Protein AF-A0A7W3Z5H9-F1 (afdb_monomer_lite)

pLDDT: mean 76.16, std 11.38, range [36.38, 93.88]

Foldseek 3Di:
DWDDDAQKGWDAALQQRKIWIQGNVRDIDIDRAFWWDWAADPVQCKIWTQFSVRDIDIDRVLCVLQVQFFFWPWDADPVQRWIWTAGRVRDIDIDRDPPWDWDADPVQRKIWTADPVRDIDIDGWFPWFFDADQVQCKTWTQTRVRDIDIDRVVCVCVVRYDDWDWDADPVQLWIWTAGPVRDIDIDRGTAWHWDADPVQCKIWTAHNVRDIDIDRFADWDWDADPVQCKIWIQIRSRDIDIDNRVSSNVVSHDIHDWDADPVVRDIDD

Radius of gyration: 29.05 Å; chains: 1; bounding box: 69×28×82 Å

Sequence (269 aa):
HDLVLGTGAVSYDAATNTLTYVDATGTSKDFVFNETSLVYNDATNILTYTNSKGEEQTIDLGALVAANETLTVLTYDKATNTLTYADEDKITHDLVLGTGAVSYDAATNTLTYVDATGTSKDFVFNETSLVYNDTTNILTYTNSKGEEQTIDLGALVAANETLTVLTYDKATNTLTYADEDKITHDLVLGTGAVSYDAATNTLTYVDATGTSKDFVFNETSLVYNDTTNILTYTNSKGEEQTIDLGALVAANETLTVLTYDKATNTLTY

Structure (mmCIF, N/CA/C/O backbone):
data_AF-A0A7W3Z5H9-F1
#
_entry.id   AF-A0A7W3Z5H9-F1
#
loop_
_atom_site.group_PDB
_atom_site.id
_atom_site.type_symbol
_atom_site.label_atom_id
_atom_site.label_alt_id
_atom_site.label_comp_id
_atom_site.label_asym_id
_atom_site.label_entity_id
_atom_site.label_seq_id
_atom_site.pdbx_PDB_ins_code
_atom_site.Cartn_x
_atom_site.Cartn_y
_atom_site.Cartn_z
_atom_site.occupancy
_atom_site.B_iso_or_equiv
_atom_site.auth_seq_id
_atom_site.auth_comp_id
_atom_site.auth_asym_id
_atom_site.auth_atom_id
_atom_site.pdbx_PDB_model_num
ATOM 1 N N . HIS A 1 1 ? -10.405 -13.509 29.044 1.00 39.06 1 HIS A N 1
ATOM 2 C CA . HIS A 1 1 ? -9.705 -13.807 30.319 1.00 39.06 1 HIS A CA 1
ATOM 3 C C . HIS A 1 1 ? -10.430 -13.048 31.412 1.00 39.06 1 HIS A C 1
ATOM 5 O O . HIS A 1 1 ? -10.332 -11.820 31.501 1.00 39.06 1 HIS A O 1
ATOM 11 N N . ASP A 1 2 ? -11.242 -13.777 32.169 1.00 36.38 2 ASP A N 1
ATOM 12 C CA . ASP A 1 2 ? -12.478 -13.200 32.696 1.00 36.38 2 ASP A CA 1
ATOM 13 C C . ASP A 1 2 ? -12.338 -12.937 34.189 1.00 36.38 2 ASP A C 1
ATOM 15 O O . ASP A 1 2 ? -11.735 -13.729 34.917 1.00 36.38 2 ASP A O 1
ATOM 19 N N . LEU A 1 3 ? -12.870 -11.802 34.635 1.00 38.84 3 LEU A N 1
ATOM 20 C CA . LEU A 1 3 ? -12.800 -11.365 36.021 1.00 38.84 3 LEU A CA 1
ATOM 21 C C . LEU A 1 3 ? -14.228 -11.339 36.570 1.00 38.84 3 LEU A C 1
ATOM 23 O O . LEU A 1 3 ? -14.976 -10.393 36.342 1.00 38.84 3 LEU A O 1
ATOM 27 N N . VAL A 1 4 ? -14.625 -12.422 37.242 1.00 44.47 4 VAL A N 1
ATOM 28 C CA . VAL A 1 4 ? -15.957 -12.531 37.851 1.00 44.47 4 VAL A CA 1
ATOM 29 C C . VAL A 1 4 ? -15.948 -11.799 39.184 1.00 44.47 4 VAL A C 1
ATOM 31 O O . VAL A 1 4 ? -15.352 -12.267 40.154 1.00 44.47 4 VAL A O 1
ATOM 34 N N . LEU A 1 5 ? -16.640 -10.664 39.235 1.00 39.19 5 LEU A N 1
ATOM 35 C CA . LEU A 1 5 ? -16.798 -9.856 40.435 1.00 39.19 5 LEU A CA 1
ATOM 36 C C . LEU A 1 5 ? -18.276 -9.536 40.635 1.00 39.19 5 LEU A C 1
ATOM 38 O O . LEU A 1 5 ? -18.990 -9.146 39.712 1.00 39.19 5 LEU A O 1
ATOM 42 N N . GLY A 1 6 ? -18.758 -9.741 41.861 1.00 41.62 6 GLY A N 1
ATOM 43 C CA . GLY A 1 6 ? -20.131 -9.393 42.208 1.00 41.62 6 GLY A CA 1
ATOM 44 C C . GLY A 1 6 ? -20.361 -7.895 42.016 1.00 41.62 6 GLY A C 1
ATOM 45 O O . GLY A 1 6 ? -19.506 -7.102 42.397 1.00 41.62 6 GLY A O 1
ATOM 46 N N . THR A 1 7 ? -21.538 -7.538 41.490 1.00 56.50 7 THR A N 1
ATOM 47 C CA . THR A 1 7 ? -22.012 -6.193 41.076 1.00 56.50 7 THR A CA 1
ATOM 48 C C . THR A 1 7 ? -21.730 -5.746 39.638 1.00 56.50 7 THR A C 1
ATOM 50 O O . THR A 1 7 ? -22.338 -4.769 39.202 1.00 56.50 7 THR A O 1
ATOM 53 N N . GLY A 1 8 ? -20.941 -6.505 38.878 1.00 60.44 8 GLY A N 1
ATOM 54 C CA . GLY A 1 8 ? -20.844 -6.383 37.424 1.00 60.44 8 GLY A CA 1
ATOM 55 C C . GLY A 1 8 ? -19.445 -6.710 36.906 1.00 60.44 8 GLY A C 1
ATOM 56 O O . GLY A 1 8 ? -18.468 -6.604 37.644 1.00 60.44 8 GLY A O 1
ATOM 57 N N . ALA A 1 9 ? -19.345 -7.113 35.642 1.00 73.38 9 ALA A N 1
ATOM 58 C CA . ALA A 1 9 ? -18.085 -7.456 34.989 1.00 73.38 9 ALA A CA 1
ATOM 59 C C . ALA A 1 9 ? -17.970 -6.761 33.629 1.00 73.38 9 ALA A C 1
ATOM 61 O O . ALA A 1 9 ? -18.959 -6.630 32.914 1.00 73.38 9 ALA A O 1
ATOM 62 N N . VAL A 1 10 ? -16.753 -6.352 33.269 1.00 75.69 10 VAL A N 1
ATOM 63 C CA . VAL A 1 10 ? -16.413 -5.839 31.936 1.00 75.69 10 VAL A CA 1
ATOM 64 C C . VAL A 1 10 ? -15.429 -6.805 31.278 1.00 75.69 10 VAL A C 1
ATOM 66 O O . VAL A 1 10 ? -14.454 -7.243 31.900 1.00 75.69 10 VAL A O 1
ATOM 69 N N . SER A 1 11 ? -15.670 -7.136 30.015 1.00 82.25 11 SER A N 1
ATOM 70 C CA . SER A 1 11 ? -14.769 -7.923 29.171 1.00 82.25 11 SER A CA 1
ATOM 71 C C . SER A 1 11 ? -14.696 -7.327 27.774 1.00 82.25 11 SER A C 1
ATOM 73 O 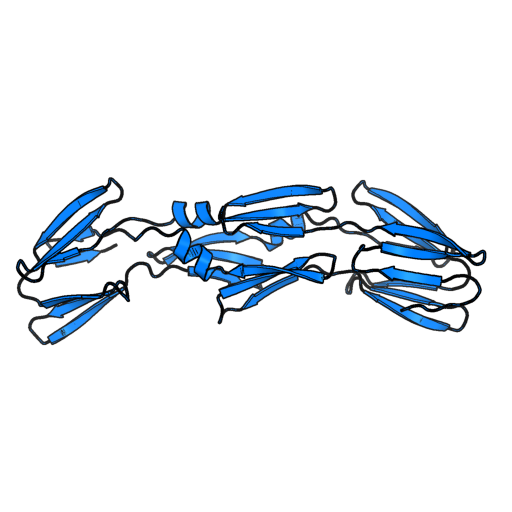O . SER A 1 11 ? -15.684 -6.801 27.281 1.00 82.25 11 SER A O 1
ATOM 75 N N . TYR A 1 12 ? -13.539 -7.450 27.132 1.00 80.94 12 TYR A N 1
ATOM 76 C CA . TYR A 1 12 ? -13.326 -7.070 25.741 1.00 80.94 12 TYR A CA 1
ATOM 77 C C . TYR A 1 12 ? -12.886 -8.307 24.958 1.00 80.94 12 TYR A C 1
ATOM 79 O O . TYR A 1 12 ? -12.014 -9.047 25.427 1.00 80.94 12 TYR A O 1
ATOM 87 N N . ASP A 1 13 ? -13.502 -8.524 23.801 1.00 83.69 13 ASP A N 1
ATOM 88 C CA . ASP A 1 13 ? -13.082 -9.493 22.796 1.00 83.69 13 ASP A CA 1
ATOM 89 C C . ASP A 1 13 ? -12.566 -8.740 21.565 1.00 83.69 13 ASP A C 1
ATOM 91 O O . ASP A 1 13 ? -13.333 -8.121 20.829 1.00 83.69 13 ASP A O 1
ATOM 95 N N . ALA A 1 14 ? -11.251 -8.800 21.349 1.00 73.88 14 ALA A N 1
ATOM 96 C CA . ALA A 1 14 ? -10.593 -8.135 20.231 1.00 73.88 14 ALA A CA 1
ATOM 97 C C . ALA A 1 14 ? -10.968 -8.746 18.868 1.00 73.88 14 ALA A C 1
ATOM 99 O O . ALA A 1 14 ? -10.976 -8.026 17.874 1.00 73.88 14 ALA A O 1
ATOM 100 N N . ALA A 1 15 ? -11.328 -10.036 18.810 1.00 76.31 15 ALA A N 1
ATOM 101 C CA . ALA A 1 15 ? -11.656 -10.713 17.551 1.00 76.31 15 ALA A CA 1
ATOM 102 C C . ALA A 1 15 ? -13.021 -10.282 16.985 1.00 76.31 15 ALA A C 1
ATOM 104 O O . ALA A 1 15 ? -13.230 -10.297 15.773 1.00 76.31 15 ALA A O 1
ATOM 105 N N . THR A 1 16 ? -13.944 -9.885 17.864 1.00 78.19 16 THR A N 1
ATOM 106 C CA . THR A 1 16 ? -15.269 -9.338 17.523 1.00 78.19 16 THR A CA 1
ATOM 107 C C . THR A 1 16 ? -15.367 -7.832 17.784 1.00 78.19 16 THR A C 1
ATOM 109 O O . THR A 1 16 ? -16.466 -7.282 17.774 1.00 78.19 16 THR A O 1
ATOM 112 N N . ASN A 1 17 ? -14.237 -7.182 18.090 1.00 76.56 17 ASN A N 1
ATOM 113 C CA . ASN A 1 17 ? -14.120 -5.798 18.558 1.00 76.56 17 ASN A CA 1
ATOM 114 C C . ASN A 1 17 ? -15.235 -5.372 19.544 1.00 76.56 17 ASN A C 1
ATOM 116 O O . ASN A 1 17 ? -15.798 -4.284 19.443 1.00 76.56 17 ASN A O 1
ATOM 120 N N . THR A 1 18 ? -15.600 -6.253 20.481 1.00 81.50 18 THR A N 1
ATOM 121 C CA . THR A 1 18 ? -16.796 -6.096 21.323 1.00 81.50 18 THR A CA 1
ATOM 122 C C . THR A 1 18 ? -16.433 -5.938 22.794 1.00 81.50 18 THR A C 1
ATOM 124 O O . THR A 1 18 ? -15.766 -6.788 23.387 1.00 81.50 18 THR A O 1
ATOM 127 N N . LEU A 1 19 ? -16.919 -4.862 23.415 1.00 81.00 19 LEU A N 1
ATOM 128 C CA . LEU A 1 19 ? -16.910 -4.663 24.862 1.00 81.00 19 LEU A CA 1
ATOM 129 C C . LEU A 1 19 ? -18.247 -5.138 25.451 1.00 81.00 19 LEU A C 1
ATOM 131 O O . LEU A 1 19 ? -19.302 -4.580 25.172 1.00 81.00 19 LEU A O 1
ATOM 135 N N . THR A 1 20 ? -18.216 -6.148 26.311 1.00 84.94 20 THR A N 1
ATOM 136 C CA . THR A 1 20 ? -19.392 -6.647 27.034 1.00 84.94 20 THR A CA 1
ATOM 137 C C . THR A 1 20 ? -19.373 -6.139 28.468 1.00 84.94 20 THR A C 1
ATOM 139 O O . THR A 1 20 ? -18.396 -6.340 29.196 1.00 84.94 20 THR A O 1
ATOM 142 N N . TYR A 1 21 ? -20.485 -5.551 28.910 1.00 82.06 21 TYR A N 1
ATOM 143 C CA . TYR A 1 21 ? -20.784 -5.373 30.329 1.00 82.06 21 TYR A CA 1
ATOM 144 C C . TYR A 1 21 ? -21.831 -6.392 30.771 1.00 82.06 21 TYR A C 1
ATOM 146 O O . TYR A 1 21 ? -22.892 -6.501 30.163 1.00 82.06 21 TYR A O 1
ATOM 154 N N . VAL A 1 22 ? -21.554 -7.112 31.855 1.00 82.75 22 VAL A N 1
ATOM 155 C CA . VAL A 1 22 ? -22.516 -7.979 32.541 1.00 82.75 22 VAL A CA 1
ATOM 156 C C . VAL A 1 22 ? -22.902 -7.312 33.852 1.00 82.75 22 VAL A C 1
ATOM 158 O O . VAL A 1 22 ? -22.029 -6.982 34.652 1.00 82.75 22 VAL A O 1
ATOM 161 N N . ASP A 1 23 ? -24.195 -7.112 34.090 1.00 75.56 23 ASP A N 1
ATOM 162 C CA . ASP A 1 23 ? -24.684 -6.463 35.305 1.00 75.56 23 ASP A CA 1
ATOM 163 C C . ASP A 1 23 ? -24.717 -7.398 36.533 1.00 75.56 23 ASP A C 1
ATOM 165 O O . ASP A 1 23 ? -24.432 -8.596 36.471 1.00 75.56 23 ASP A O 1
ATOM 169 N N . ALA A 1 24 ? -25.110 -6.849 37.686 1.00 74.31 24 ALA A N 1
ATOM 170 C CA . ALA A 1 24 ? -25.236 -7.593 38.940 1.00 74.31 24 ALA A CA 1
ATOM 171 C C . ALA A 1 24 ? -26.268 -8.746 38.908 1.00 74.31 24 ALA A C 1
ATOM 173 O O . ALA A 1 24 ? -26.268 -9.581 39.813 1.00 74.31 24 ALA A O 1
ATOM 174 N N . THR A 1 25 ? -27.158 -8.781 37.910 1.00 79.19 25 THR A N 1
ATOM 175 C CA . THR A 1 25 ? -28.172 -9.829 37.705 1.00 79.19 25 THR A CA 1
ATOM 176 C C . THR A 1 25 ? -27.716 -10.921 36.733 1.00 79.19 25 THR A C 1
ATOM 178 O O . THR A 1 25 ? -28.377 -11.955 36.635 1.00 79.19 25 THR A O 1
ATOM 181 N N . GLY A 1 26 ? -26.581 -10.723 36.053 1.00 78.62 26 GLY A N 1
ATOM 182 C CA . GLY A 1 26 ? -26.091 -11.594 34.985 1.00 78.62 26 GLY A CA 1
ATOM 183 C C . GLY A 1 26 ? -26.600 -11.215 33.591 1.00 78.62 26 GLY A C 1
ATOM 184 O O . GLY A 1 26 ? -26.413 -11.994 32.659 1.00 78.62 26 GLY A O 1
ATOM 185 N N . THR A 1 27 ? -27.239 -10.053 33.428 1.00 82.81 27 THR A N 1
ATOM 186 C CA . THR A 1 27 ? -27.696 -9.570 32.118 1.00 82.81 27 THR A CA 1
ATOM 187 C C . THR A 1 27 ? -26.525 -8.917 31.388 1.00 82.81 27 THR A C 1
ATOM 189 O O . THR A 1 27 ? -25.909 -7.996 31.925 1.00 82.81 27 THR A O 1
ATOM 192 N N . SER A 1 28 ? -26.211 -9.378 30.174 1.00 85.81 28 SER A N 1
ATOM 193 C CA . SER A 1 28 ? -25.185 -8.768 29.324 1.00 85.81 28 SER A CA 1
ATOM 194 C C . SER A 1 28 ? -25.745 -7.624 28.474 1.00 85.81 28 SER A C 1
ATOM 196 O O . SER A 1 28 ? -26.891 -7.658 28.021 1.00 85.81 28 SER A O 1
ATOM 198 N N . LYS A 1 29 ? -24.910 -6.612 28.235 1.00 82.00 29 LYS A N 1
ATOM 199 C CA . LYS A 1 29 ? -25.081 -5.591 27.204 1.00 82.00 29 LYS A CA 1
ATOM 200 C C . LYS A 1 29 ? -23.763 -5.476 26.442 1.00 82.00 29 LYS A C 1
ATOM 202 O O . LYS A 1 29 ? -22.735 -5.156 27.041 1.00 82.00 29 LYS A O 1
ATOM 207 N N . ASP A 1 30 ? -23.825 -5.742 25.145 1.00 84.25 30 ASP A N 1
ATOM 208 C CA . ASP A 1 30 ? -22.672 -5.720 24.250 1.00 84.25 30 ASP A CA 1
ATOM 209 C C . ASP A 1 30 ? -22.553 -4.371 23.537 1.00 84.25 30 ASP A C 1
ATOM 211 O O . ASP A 1 30 ? -23.552 -3.719 23.217 1.00 84.25 30 ASP A O 1
ATOM 215 N N . PHE A 1 31 ? -21.309 -3.967 23.312 1.00 76.06 31 PHE A N 1
ATOM 216 C CA . PHE A 1 31 ? -20.889 -2.741 22.654 1.00 76.06 31 PHE A CA 1
ATOM 217 C C . PHE A 1 31 ? -19.899 -3.145 21.570 1.00 76.06 31 PHE A C 1
ATOM 219 O O . PHE A 1 31 ? -18.708 -3.299 21.832 1.00 76.06 31 PHE A O 1
ATOM 226 N N . VAL A 1 32 ? -20.425 -3.405 20.376 1.00 76.75 32 VAL A N 1
ATOM 227 C CA . VAL A 1 32 ? -19.614 -3.709 19.196 1.00 76.75 32 VAL A CA 1
ATOM 228 C C . VAL A 1 32 ? -19.036 -2.390 18.700 1.00 76.75 32 VAL A C 1
ATOM 230 O O . VAL A 1 32 ? -19.796 -1.473 18.392 1.00 76.75 32 VAL A O 1
ATOM 233 N N . PHE A 1 33 ? -17.713 -2.274 18.667 1.00 73.19 33 PHE A N 1
ATOM 234 C CA . PHE A 1 33 ? -17.050 -1.135 18.049 1.00 73.19 33 PHE A CA 1
ATOM 235 C C . PHE A 1 33 ? -16.902 -1.353 16.543 1.00 73.19 33 PHE A C 1
ATOM 237 O O . PHE A 1 33 ? -16.938 -2.475 16.036 1.00 73.19 33 PHE A O 1
ATOM 244 N N . ASN A 1 34 ? -16.706 -0.249 15.837 1.00 69.25 34 ASN A N 1
ATOM 245 C CA . ASN A 1 34 ? -16.440 -0.206 14.412 1.00 69.25 34 ASN A CA 1
ATOM 246 C C . ASN A 1 34 ? -15.248 -1.077 13.985 1.00 69.25 34 ASN A C 1
ATOM 248 O O . ASN A 1 34 ? -14.247 -1.189 14.691 1.00 69.25 34 ASN A O 1
ATOM 252 N N . GLU A 1 35 ? -15.331 -1.635 12.780 1.00 75.12 35 GLU A N 1
ATOM 253 C CA . GLU A 1 35 ? -14.235 -2.367 12.147 1.00 75.12 35 GLU A CA 1
ATOM 254 C C . GLU A 1 35 ? -13.702 -1.566 10.956 1.00 75.12 35 GLU A C 1
ATOM 256 O O . GLU A 1 35 ? -14.481 -1.109 10.123 1.00 75.12 35 GLU A O 1
ATOM 261 N N . THR A 1 36 ? -12.384 -1.400 10.865 1.00 78.00 36 THR A N 1
ATOM 262 C CA . THR A 1 36 ? -11.711 -0.896 9.660 1.00 78.00 36 THR A CA 1
ATOM 263 C C . THR A 1 36 ? -10.840 -1.995 9.071 1.00 78.00 36 THR A C 1
ATOM 265 O O . THR A 1 36 ? -10.368 -2.884 9.786 1.00 78.00 36 THR A O 1
ATOM 268 N N . SER A 1 37 ? -10.625 -1.972 7.758 1.00 82.38 37 SER A N 1
ATOM 269 C CA . SER A 1 37 ? -9.719 -2.915 7.104 1.00 82.38 37 SER A CA 1
ATOM 270 C C . SER A 1 37 ? -8.994 -2.280 5.925 1.00 82.38 37 SER A C 1
ATOM 272 O O . SER A 1 37 ? -9.526 -1.420 5.229 1.00 82.38 37 SER A O 1
ATOM 274 N N . LEU A 1 38 ? -7.768 -2.738 5.692 1.00 84.88 38 LEU A N 1
ATOM 275 C CA . LEU A 1 38 ? -7.024 -2.502 4.466 1.00 84.88 38 LEU A CA 1
ATOM 276 C C . LEU A 1 38 ? -6.740 -3.877 3.867 1.00 84.88 38 LEU A C 1
ATOM 278 O O . LEU A 1 38 ? -6.104 -4.710 4.510 1.00 84.88 38 LEU A O 1
ATOM 282 N N . VAL A 1 39 ? -7.233 -4.124 2.659 1.00 88.56 39 VAL A N 1
ATOM 283 C CA . VAL A 1 39 ? -7.057 -5.387 1.937 1.00 88.56 39 VAL A CA 1
ATOM 284 C C . VAL A 1 39 ? -6.327 -5.096 0.638 1.00 88.56 39 VAL A C 1
ATOM 286 O O . VAL A 1 39 ? -6.718 -4.205 -0.113 1.00 88.56 39 VAL A O 1
ATOM 289 N N . TYR A 1 40 ? -5.276 -5.860 0.357 1.00 90.31 40 TYR A N 1
ATOM 290 C CA . TYR A 1 40 ? -4.555 -5.787 -0.908 1.00 90.31 40 TYR A CA 1
ATOM 291 C C . TYR A 1 40 ? -4.829 -7.039 -1.737 1.00 90.31 40 TYR A C 1
ATOM 293 O O . TYR A 1 40 ? -4.671 -8.160 -1.255 1.00 90.31 40 TYR A O 1
ATOM 301 N N . ASN A 1 41 ? -5.245 -6.843 -2.985 1.00 91.50 41 ASN A N 1
ATOM 302 C CA . ASN A 1 41 ? -5.443 -7.912 -3.954 1.00 91.50 41 ASN A CA 1
ATOM 303 C C . ASN A 1 41 ? -4.253 -7.936 -4.920 1.00 91.50 41 ASN A C 1
ATOM 305 O O . ASN A 1 41 ? -4.128 -7.055 -5.769 1.00 91.50 41 ASN A O 1
ATOM 309 N N . ASP A 1 42 ? -3.402 -8.951 -4.797 1.00 87.44 42 ASP A N 1
ATOM 310 C CA . ASP A 1 42 ? -2.202 -9.160 -5.615 1.00 87.44 42 ASP A CA 1
ATOM 311 C C . ASP A 1 42 ? -2.515 -9.470 -7.088 1.00 87.44 42 ASP A C 1
ATOM 313 O O . ASP A 1 42 ? -1.786 -9.051 -7.983 1.00 87.44 42 ASP A O 1
ATOM 317 N N . ALA A 1 43 ? -3.630 -10.146 -7.364 1.00 88.31 43 ALA A N 1
ATOM 318 C CA . ALA A 1 43 ? -4.064 -10.469 -8.720 1.00 88.31 43 ALA A CA 1
ATOM 319 C C . ALA A 1 43 ? -4.620 -9.260 -9.496 1.00 88.31 43 ALA A C 1
ATOM 321 O O . ALA A 1 43 ? -4.682 -9.309 -10.726 1.00 88.31 43 ALA A O 1
ATOM 322 N N . THR A 1 44 ? -5.046 -8.194 -8.806 1.00 92.12 44 THR A N 1
ATOM 323 C CA . THR A 1 44 ? -5.541 -6.954 -9.436 1.00 92.12 44 THR A CA 1
ATOM 324 C C . THR A 1 44 ? -4.710 -5.714 -9.112 1.00 92.12 44 THR A C 1
ATOM 326 O O . THR A 1 44 ? -4.997 -4.663 -9.668 1.00 92.12 44 THR A O 1
ATOM 329 N N . ASN A 1 45 ? -3.724 -5.811 -8.217 1.00 91.19 45 ASN A N 1
ATOM 330 C CA . ASN A 1 45 ? -2.917 -4.704 -7.685 1.00 91.19 45 ASN A CA 1
ATOM 331 C C . ASN A 1 45 ? -3.738 -3.560 -7.052 1.00 91.19 45 ASN A C 1
ATOM 333 O O . ASN A 1 45 ? -3.304 -2.405 -7.015 1.00 91.19 45 ASN A O 1
ATOM 337 N N . ILE A 1 46 ? -4.929 -3.884 -6.534 1.00 91.75 46 ILE A N 1
ATOM 338 C CA . ILE A 1 46 ? -5.839 -2.916 -5.907 1.00 91.75 46 ILE A CA 1
ATOM 339 C C . ILE A 1 46 ? -5.719 -3.016 -4.392 1.00 91.75 46 ILE A C 1
ATOM 341 O O . ILE A 1 46 ? -5.839 -4.094 -3.806 1.00 91.75 46 ILE A O 1
ATOM 345 N N . LEU A 1 47 ? -5.530 -1.856 -3.777 1.00 90.12 47 LEU A N 1
ATOM 346 C CA . LEU A 1 47 ? -5.637 -1.624 -2.352 1.00 90.12 47 LEU A CA 1
ATOM 347 C C . LEU A 1 47 ? -7.050 -1.116 -2.038 1.00 90.12 47 LEU A C 1
ATOM 349 O O . LEU A 1 47 ? -7.469 -0.092 -2.576 1.00 90.12 47 LEU A O 1
ATOM 353 N N . THR A 1 48 ? -7.777 -1.808 -1.169 1.00 90.25 48 THR A N 1
ATOM 354 C CA . THR A 1 48 ? -9.117 -1.419 -0.715 1.00 90.25 48 THR A CA 1
ATOM 355 C C . THR A 1 48 ? -9.059 -1.081 0.765 1.00 90.25 48 THR A C 1
ATOM 357 O O . THR A 1 48 ? -8.710 -1.938 1.573 1.00 90.25 48 THR A O 1
ATOM 360 N N . TYR A 1 49 ? -9.417 0.151 1.124 1.00 87.19 49 TYR A N 1
ATOM 361 C CA . TYR A 1 49 ? -9.694 0.528 2.506 1.00 87.19 49 TYR A CA 1
ATOM 362 C C . TYR A 1 49 ? -11.204 0.481 2.748 1.00 87.19 49 TYR A C 1
ATOM 364 O O . TYR A 1 49 ? -11.957 1.135 2.026 1.00 87.19 49 TYR A O 1
ATOM 372 N N . THR A 1 50 ? -11.644 -0.250 3.766 1.00 85.38 50 THR A N 1
ATOM 373 C CA . THR A 1 50 ? -13.035 -0.270 4.229 1.00 85.38 50 THR A CA 1
ATOM 374 C C . THR A 1 50 ? -13.134 0.503 5.538 1.00 85.38 50 THR A C 1
ATOM 376 O O . THR A 1 50 ? -12.432 0.198 6.506 1.00 85.38 50 THR A O 1
ATOM 379 N N . ASN A 1 51 ? -14.008 1.509 5.569 1.00 79.31 51 ASN A N 1
ATOM 380 C CA . ASN A 1 51 ? -14.250 2.312 6.759 1.00 79.31 51 ASN A CA 1
ATOM 381 C C . ASN A 1 51 ? -15.186 1.625 7.764 1.00 79.31 51 ASN A C 1
ATOM 383 O O . ASN A 1 51 ? -15.812 0.605 7.485 1.00 79.31 51 ASN A O 1
ATOM 387 N N . SER A 1 52 ? -15.332 2.262 8.922 1.00 73.94 52 SER A N 1
ATOM 388 C CA . SER A 1 52 ? -16.209 1.853 10.024 1.00 73.94 52 SER A CA 1
ATOM 389 C C . SER A 1 52 ? -17.683 1.645 9.672 1.00 73.94 52 SER A C 1
ATOM 391 O O . SER A 1 52 ? -18.381 0.941 10.396 1.00 73.94 52 SER A O 1
ATOM 393 N N . LYS A 1 53 ? -18.164 2.250 8.581 1.00 75.06 53 LYS A N 1
ATOM 394 C CA . LYS A 1 53 ? -19.533 2.108 8.062 1.00 75.06 53 LYS A CA 1
ATOM 395 C C . LYS A 1 53 ? -19.662 0.986 7.026 1.00 75.06 53 LYS A C 1
ATOM 397 O O . LYS A 1 53 ? -20.755 0.763 6.508 1.00 75.06 53 LYS A O 1
ATOM 402 N N . GLY A 1 54 ? -18.565 0.307 6.693 1.00 79.38 54 GLY A N 1
ATOM 403 C CA . GLY A 1 54 ? -18.495 -0.646 5.588 1.00 79.38 54 GLY A CA 1
ATOM 404 C C . GLY A 1 54 ? -18.416 0.009 4.202 1.00 79.38 54 GLY A C 1
ATOM 405 O O . GLY A 1 54 ? -18.652 -0.670 3.206 1.00 79.38 54 GLY A O 1
ATOM 406 N N . GLU A 1 55 ? -18.125 1.311 4.109 1.00 83.75 55 GLU A N 1
ATOM 407 C CA . GLU A 1 55 ? -17.906 1.992 2.827 1.00 83.75 55 GLU A CA 1
ATOM 408 C C . GLU A 1 55 ? -16.462 1.761 2.359 1.00 83.75 55 GLU A C 1
ATOM 410 O O . GLU A 1 55 ? -15.519 1.851 3.147 1.00 83.75 55 GLU A O 1
ATOM 415 N N . GLU A 1 56 ? -16.282 1.466 1.071 1.00 88.88 56 GLU A N 1
ATOM 416 C CA . GLU A 1 56 ? -14.982 1.121 0.488 1.00 88.88 56 GLU A CA 1
ATOM 417 C C . GLU A 1 56 ? -14.393 2.271 -0.339 1.00 88.88 56 GLU A C 1
ATOM 419 O O . GLU A 1 56 ? -15.073 2.877 -1.171 1.00 88.88 56 GLU A O 1
ATOM 424 N N . GLN A 1 57 ? -13.093 2.510 -0.170 1.00 87.19 57 GLN A N 1
ATOM 425 C CA . GLN A 1 57 ? -12.279 3.386 -1.005 1.00 87.19 57 GLN A CA 1
ATOM 426 C C . GLN A 1 57 ? -11.132 2.571 -1.610 1.00 87.19 57 GLN A C 1
ATOM 428 O O . GLN A 1 57 ? -10.312 2.000 -0.892 1.00 87.19 57 GLN A O 1
ATOM 433 N N . THR A 1 58 ? -11.059 2.525 -2.940 1.00 89.69 58 THR A N 1
ATOM 434 C CA . THR A 1 58 ? -10.026 1.778 -3.669 1.00 89.69 58 THR A CA 1
ATOM 435 C C . THR A 1 58 ? -8.924 2.687 -4.207 1.00 89.69 58 THR A C 1
ATOM 437 O O . THR A 1 58 ? -9.173 3.836 -4.586 1.00 89.69 58 THR A O 1
ATOM 440 N N . ILE A 1 59 ? -7.706 2.148 -4.260 1.00 86.62 59 ILE A N 1
ATOM 441 C CA . ILE A 1 59 ? -6.533 2.702 -4.936 1.00 86.62 59 ILE A CA 1
ATOM 442 C C . ILE A 1 59 ? -5.936 1.592 -5.803 1.00 86.62 59 ILE A C 1
ATOM 444 O O . ILE A 1 59 ? -5.593 0.524 -5.305 1.00 86.62 59 ILE A O 1
ATOM 448 N N . ASP A 1 60 ? -5.797 1.845 -7.100 1.00 90.25 60 ASP A N 1
ATOM 449 C CA . ASP A 1 60 ? -5.103 0.945 -8.021 1.00 90.25 60 ASP A CA 1
ATOM 450 C C . ASP A 1 60 ? -3.604 1.286 -8.020 1.00 90.25 60 ASP A C 1
ATOM 452 O O . ASP A 1 60 ? -3.172 2.281 -8.611 1.00 90.25 60 ASP A O 1
ATOM 456 N N . LEU A 1 61 ? -2.816 0.492 -7.290 1.00 86.50 61 LEU A N 1
ATOM 457 C CA . LEU A 1 61 ? -1.369 0.681 -7.191 1.00 86.50 61 LEU A CA 1
ATOM 458 C C . LEU A 1 61 ? -0.654 0.192 -8.458 1.00 86.50 61 LEU A C 1
ATOM 460 O O . LEU A 1 61 ? 0.384 0.741 -8.823 1.00 86.50 61 LEU A O 1
ATOM 464 N N . GLY A 1 62 ? -1.224 -0.793 -9.158 1.00 85.94 62 GLY A N 1
ATOM 465 C CA . GLY A 1 62 ? -0.705 -1.254 -10.444 1.00 85.94 62 GLY A CA 1
ATOM 466 C C . GLY A 1 62 ? -0.809 -0.171 -11.514 1.00 85.94 62 GLY A C 1
ATOM 467 O O . GLY A 1 62 ? 0.158 0.098 -12.223 1.00 85.94 62 GLY A O 1
ATOM 468 N N . ALA A 1 63 ? -1.943 0.532 -11.565 1.00 85.25 63 ALA A N 1
ATOM 469 C CA . ALA A 1 63 ? -2.131 1.686 -12.437 1.00 85.25 63 ALA A CA 1
ATOM 470 C C . ALA A 1 63 ? -1.212 2.866 -12.080 1.00 85.25 63 ALA A C 1
ATOM 472 O O . ALA A 1 63 ? -0.801 3.579 -12.992 1.00 85.25 63 ALA A O 1
ATOM 473 N N . LEU A 1 64 ? -0.850 3.072 -10.803 1.00 81.56 64 LEU A N 1
ATOM 474 C CA . LEU A 1 64 ? 0.159 4.075 -10.432 1.00 81.56 64 LEU A CA 1
ATOM 475 C C . LEU A 1 64 ? 1.516 3.748 -11.065 1.00 81.56 64 LEU A C 1
ATOM 477 O O . LEU A 1 64 ? 2.099 4.622 -11.704 1.00 81.56 64 LEU A O 1
ATOM 481 N N . VAL A 1 65 ? 2.002 2.513 -10.903 1.00 80.69 65 VAL A N 1
ATOM 482 C CA . VAL A 1 65 ? 3.282 2.075 -11.486 1.00 80.69 65 VAL A CA 1
ATOM 483 C C . VAL A 1 65 ? 3.211 2.183 -13.012 1.00 80.69 65 VAL A C 1
ATOM 485 O O . VAL A 1 65 ? 3.970 2.939 -13.613 1.00 80.69 65 VAL A O 1
ATOM 488 N N . ALA A 1 66 ? 2.223 1.538 -13.638 1.00 77.25 66 ALA A N 1
ATOM 489 C CA . ALA A 1 66 ? 2.090 1.478 -15.093 1.00 77.25 66 ALA A CA 1
ATOM 490 C C . ALA A 1 66 ? 1.871 2.847 -15.771 1.00 77.25 66 ALA A C 1
ATOM 492 O O . ALA A 1 66 ? 2.253 3.021 -16.926 1.00 77.25 66 ALA A O 1
ATOM 493 N N . ALA A 1 67 ? 1.265 3.829 -15.091 1.00 75.06 67 ALA A N 1
ATOM 494 C CA . ALA A 1 67 ? 1.073 5.176 -15.640 1.00 75.06 67 ALA A CA 1
ATOM 495 C C . ALA A 1 67 ? 2.334 6.059 -15.587 1.00 75.06 67 ALA A C 1
ATOM 497 O O . ALA A 1 67 ? 2.361 7.098 -16.248 1.00 75.06 67 ALA A O 1
ATOM 498 N N . ASN A 1 68 ? 3.351 5.673 -14.809 1.00 70.12 68 ASN A N 1
ATOM 499 C CA . ASN A 1 68 ? 4.579 6.445 -14.590 1.00 70.12 68 ASN A CA 1
ATOM 500 C C . ASN A 1 68 ? 5.853 5.682 -15.025 1.00 70.12 68 ASN A C 1
ATOM 502 O O . ASN A 1 68 ? 6.969 6.066 -14.671 1.00 70.12 68 ASN A O 1
ATOM 506 N N . GLU A 1 69 ? 5.691 4.610 -15.802 1.00 65.38 69 GLU A N 1
ATOM 507 C CA . GLU A 1 69 ? 6.747 3.753 -16.362 1.00 65.38 69 GLU A CA 1
ATOM 508 C C . GLU A 1 69 ? 6.760 3.866 -17.918 1.00 65.38 69 GLU A C 1
ATOM 510 O O . GLU A 1 69 ? 5.844 4.456 -18.496 1.00 65.38 69 GLU A O 1
ATOM 515 N N . THR A 1 70 ? 7.823 3.436 -18.622 1.00 61.50 70 THR A N 1
ATOM 516 C CA . THR A 1 70 ? 8.072 3.733 -20.057 1.00 61.50 70 THR A CA 1
ATOM 517 C C . THR A 1 70 ? 8.667 2.519 -20.848 1.00 61.50 70 THR A C 1
ATOM 519 O O . THR A 1 70 ? 8.792 1.452 -20.267 1.00 61.50 70 THR A O 1
ATOM 522 N N . LEU A 1 71 ? 9.012 2.599 -22.161 1.00 55.78 71 LEU A N 1
ATOM 523 C CA . LEU A 1 71 ? 9.337 1.416 -23.022 1.00 55.78 71 LEU A CA 1
ATOM 524 C C . LEU A 1 71 ? 10.657 1.425 -23.882 1.00 55.78 71 LEU A C 1
ATOM 526 O O . LEU A 1 71 ? 10.806 2.278 -24.752 1.00 55.78 71 LEU A O 1
ATOM 530 N N . THR A 1 72 ? 11.529 0.402 -23.717 1.00 56.22 72 THR A N 1
ATOM 531 C CA . THR A 1 72 ? 12.580 -0.201 -24.580 1.00 56.22 72 THR A CA 1
ATOM 532 C C . THR A 1 72 ? 12.687 -1.723 -24.416 1.00 56.22 72 THR A C 1
ATOM 534 O O . THR A 1 72 ? 13.297 -2.261 -23.501 1.00 56.22 72 THR A O 1
ATOM 537 N N . VAL A 1 73 ? 12.244 -2.486 -25.409 1.00 55.75 73 VAL A N 1
ATOM 538 C CA . VAL A 1 73 ? 12.697 -3.883 -25.553 1.00 55.75 73 VAL A CA 1
ATOM 539 C C . VAL A 1 73 ? 14.120 -3.886 -26.124 1.00 55.75 73 VAL A C 1
ATOM 541 O O . VAL A 1 73 ? 14.273 -3.820 -27.341 1.00 55.75 73 VAL A O 1
ATOM 544 N N . LEU A 1 74 ? 15.163 -3.947 -25.287 1.00 66.44 74 LEU A N 1
ATOM 545 C CA . LEU A 1 74 ? 16.552 -4.027 -25.767 1.00 66.44 74 LEU A CA 1
ATOM 546 C C . LEU A 1 74 ? 16.909 -5.427 -26.285 1.00 66.44 74 LEU A C 1
ATOM 548 O O . LEU A 1 74 ? 16.759 -6.433 -25.590 1.00 66.44 74 LEU A O 1
ATOM 552 N N . THR A 1 75 ? 17.517 -5.485 -27.468 1.00 66.25 75 THR A N 1
ATOM 553 C CA . THR A 1 75 ? 18.306 -6.638 -27.920 1.00 66.25 75 THR A CA 1
ATOM 554 C C . THR A 1 75 ? 19.634 -6.167 -28.505 1.00 66.25 75 THR A C 1
ATOM 556 O O . THR A 1 75 ? 19.713 -5.105 -29.116 1.00 66.25 75 THR A O 1
ATOM 559 N N . TYR A 1 76 ? 20.699 -6.942 -28.303 1.00 68.44 76 TYR A N 1
ATOM 560 C CA . TYR A 1 76 ? 22.034 -6.616 -28.803 1.00 68.44 76 TYR A CA 1
ATOM 561 C C . TYR A 1 76 ? 22.564 -7.734 -29.702 1.00 68.44 76 TYR A C 1
ATOM 563 O O . TYR A 1 76 ? 22.784 -8.861 -29.251 1.00 68.44 76 TYR A O 1
ATOM 571 N N . ASP A 1 77 ? 22.809 -7.408 -30.971 1.00 72.56 77 ASP A N 1
ATOM 572 C CA . ASP A 1 77 ? 23.501 -8.288 -31.905 1.00 72.56 77 ASP A CA 1
ATOM 573 C C . ASP A 1 77 ? 25.004 -7.981 -31.925 1.00 72.56 77 ASP A C 1
ATOM 575 O O . ASP A 1 77 ? 25.487 -7.045 -32.568 1.00 72.56 77 ASP A O 1
ATOM 579 N N . LYS A 1 78 ? 25.764 -8.856 -31.266 1.00 69.12 78 LYS A N 1
ATOM 580 C CA . LYS A 1 78 ? 27.229 -8.822 -31.219 1.00 69.12 78 LYS A CA 1
ATOM 581 C C . LYS A 1 78 ? 27.904 -9.020 -32.586 1.00 69.12 78 LYS A C 1
ATOM 583 O O . LYS A 1 78 ? 29.065 -8.645 -32.735 1.00 69.12 78 LYS A O 1
ATOM 588 N N . ALA A 1 79 ? 27.238 -9.628 -33.570 1.00 74.81 79 ALA A N 1
ATOM 589 C CA . ALA A 1 79 ? 27.813 -9.845 -34.898 1.00 74.81 79 ALA A CA 1
ATOM 590 C C . ALA A 1 79 ? 27.793 -8.570 -35.756 1.00 74.81 79 ALA A C 1
ATOM 592 O O . ALA A 1 79 ? 28.725 -8.343 -36.529 1.00 74.81 79 ALA A O 1
ATOM 593 N N . THR A 1 80 ? 26.762 -7.735 -35.604 1.00 77.19 80 THR A N 1
ATOM 594 C CA . THR A 1 80 ? 26.635 -6.439 -36.295 1.00 77.19 80 THR A CA 1
ATOM 595 C C . THR A 1 80 ? 27.015 -5.234 -35.427 1.00 77.19 80 THR A C 1
ATOM 597 O O . THR A 1 80 ? 27.118 -4.128 -35.952 1.00 77.19 80 THR A O 1
ATOM 600 N N . ASN A 1 81 ? 27.266 -5.447 -34.129 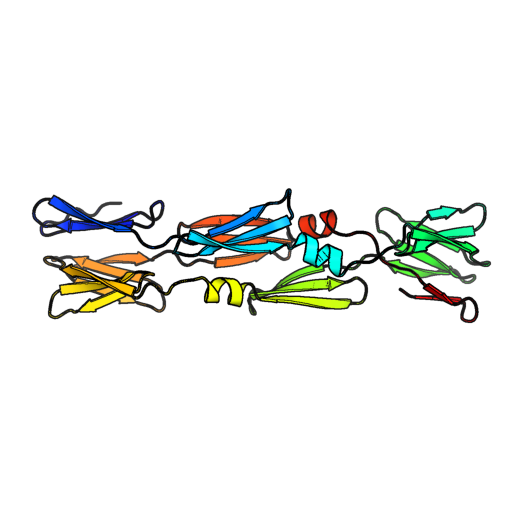1.00 74.06 81 ASN A N 1
ATOM 601 C CA . ASN A 1 81 ? 27.410 -4.411 -33.099 1.00 74.06 81 ASN A CA 1
ATOM 602 C C . ASN A 1 81 ? 26.192 -3.468 -33.054 1.00 74.06 81 ASN A C 1
ATOM 604 O O . ASN A 1 81 ? 26.336 -2.254 -32.922 1.00 74.06 81 ASN A O 1
ATOM 608 N N . THR A 1 82 ? 24.989 -4.023 -33.209 1.00 76.56 82 THR A N 1
ATOM 609 C CA . THR A 1 82 ? 23.737 -3.252 -33.253 1.00 76.56 82 THR A CA 1
ATOM 610 C C . THR A 1 82 ? 22.959 -3.448 -31.962 1.00 76.56 82 THR A C 1
ATOM 612 O O . THR A 1 82 ? 22.747 -4.580 -31.528 1.00 76.56 82 THR A O 1
ATOM 615 N N . LEU A 1 83 ? 22.528 -2.343 -31.359 1.00 76.06 83 LEU A N 1
ATOM 616 C CA . LEU A 1 83 ? 21.527 -2.321 -30.302 1.00 76.06 83 LEU A CA 1
ATOM 617 C C . LEU A 1 83 ? 20.175 -1.998 -30.938 1.00 76.06 83 LEU A C 1
ATOM 619 O O . LEU A 1 83 ? 20.007 -0.925 -31.512 1.00 76.06 83 LEU A O 1
ATOM 623 N N . THR A 1 84 ? 19.223 -2.911 -30.838 1.00 76.19 84 THR A N 1
ATOM 624 C CA . THR A 1 84 ? 17.854 -2.721 -31.316 1.00 76.19 84 THR A CA 1
ATOM 625 C C . THR A 1 84 ? 16.956 -2.464 -30.110 1.00 76.19 84 THR A C 1
ATOM 627 O O . THR A 1 84 ? 17.003 -3.232 -29.148 1.00 76.19 84 THR A O 1
ATOM 630 N N . TYR A 1 85 ? 16.147 -1.405 -30.151 1.00 71.62 85 TYR A N 1
ATOM 631 C CA . TYR A 1 85 ? 15.142 -1.099 -29.125 1.00 71.62 85 TYR A CA 1
ATOM 632 C C . TYR A 1 85 ? 13.770 -0.809 -29.745 1.00 71.62 85 TYR A C 1
ATOM 634 O O . TYR A 1 85 ? 13.674 -0.599 -30.952 1.00 71.62 85 TYR A O 1
ATOM 642 N N . ALA A 1 86 ? 12.707 -0.808 -28.940 1.00 72.12 86 ALA A N 1
ATOM 643 C CA . ALA A 1 86 ? 11.368 -0.380 -29.356 1.00 72.12 86 ALA A CA 1
ATOM 644 C C . ALA A 1 86 ? 10.883 0.779 -28.477 1.00 72.12 86 ALA A C 1
ATOM 646 O O . ALA A 1 86 ? 11.073 0.692 -27.274 1.00 72.12 86 ALA A O 1
ATOM 647 N N . ASP A 1 87 ? 10.288 1.826 -29.041 1.00 61.47 87 ASP A N 1
ATOM 648 C CA . ASP A 1 87 ? 9.735 2.960 -28.277 1.00 61.47 87 ASP A CA 1
ATOM 649 C C . ASP A 1 87 ? 8.315 2.690 -27.724 1.00 61.47 87 ASP A C 1
ATOM 651 O O . ASP A 1 87 ? 7.779 1.584 -27.850 1.00 61.47 87 ASP A O 1
ATOM 655 N N . GLU A 1 88 ? 7.706 3.694 -27.082 1.00 58.56 88 GLU A N 1
ATOM 656 C CA . GLU A 1 88 ? 6.351 3.636 -26.498 1.00 58.56 88 GLU A CA 1
ATOM 657 C C . GLU A 1 88 ? 5.253 3.349 -27.543 1.00 58.56 88 GLU A C 1
ATOM 659 O O . GLU A 1 88 ? 4.349 2.542 -27.294 1.00 58.56 88 GLU A O 1
ATOM 664 N N . ASP A 1 89 ? 5.386 3.927 -28.738 1.00 67.94 89 ASP A N 1
ATOM 665 C CA . ASP A 1 89 ? 4.586 3.660 -29.939 1.00 67.94 89 ASP A CA 1
ATOM 666 C C . ASP A 1 89 ? 4.836 2.255 -30.545 1.00 67.94 89 ASP A C 1
ATOM 668 O O . ASP A 1 89 ? 4.152 1.842 -31.491 1.00 67.94 89 ASP A O 1
ATOM 672 N N . LYS A 1 90 ? 5.754 1.468 -29.960 1.00 70.31 90 LYS A N 1
ATOM 673 C CA . LYS A 1 90 ? 6.148 0.097 -30.349 1.00 70.31 90 LYS A CA 1
ATOM 674 C C . LYS A 1 90 ? 6.861 0.034 -31.702 1.00 70.31 90 LYS A C 1
ATOM 676 O O . LYS A 1 90 ? 6.835 -0.998 -32.380 1.00 70.31 90 LYS A O 1
ATOM 681 N N . ILE A 1 91 ? 7.515 1.122 -32.095 1.00 73.19 91 ILE A N 1
ATOM 682 C CA . ILE A 1 91 ? 8.336 1.232 -33.298 1.00 73.19 91 ILE A CA 1
ATOM 683 C C . ILE A 1 91 ? 9.757 0.784 -32.961 1.00 73.19 91 ILE A C 1
ATOM 685 O O . ILE A 1 91 ? 10.366 1.230 -31.994 1.00 73.19 91 ILE A O 1
ATOM 689 N N . THR A 1 92 ? 10.297 -0.129 -33.768 1.00 79.69 92 THR A N 1
ATOM 690 C CA . THR A 1 92 ? 11.654 -0.657 -33.594 1.00 79.69 92 THR A CA 1
ATOM 691 C C . THR A 1 92 ? 12.703 0.248 -34.243 1.00 79.69 92 THR A C 1
ATOM 693 O O . THR A 1 92 ? 12.573 0.614 -35.413 1.00 79.69 92 THR A O 1
ATOM 696 N N . HIS A 1 93 ? 13.776 0.533 -33.507 1.00 70.62 93 HIS A N 1
ATOM 697 C CA . HIS A 1 93 ? 14.915 1.354 -33.913 1.00 70.62 93 HIS A CA 1
ATOM 698 C C . HIS A 1 93 ? 16.223 0.569 -33.801 1.00 70.62 93 HIS A C 1
ATOM 700 O O . HIS A 1 93 ? 16.500 -0.031 -32.763 1.00 70.62 93 HIS A O 1
ATOM 706 N N . ASP A 1 94 ? 17.060 0.644 -34.837 1.00 78.94 94 ASP A N 1
ATOM 707 C CA . ASP A 1 94 ? 18.399 0.048 -34.852 1.00 78.94 94 ASP A CA 1
ATOM 708 C C . ASP A 1 94 ? 19.486 1.110 -34.635 1.00 78.94 94 ASP A C 1
ATOM 710 O O . ASP A 1 94 ? 19.655 2.044 -35.428 1.00 78.94 94 ASP A O 1
ATOM 714 N N . LEU A 1 95 ? 20.286 0.927 -33.586 1.00 68.75 95 LEU A N 1
ATOM 715 C CA . LEU A 1 95 ? 21.466 1.720 -33.274 1.00 68.75 95 LEU A CA 1
ATOM 716 C C . LEU A 1 95 ? 22.736 0.909 -33.557 1.00 68.75 95 LEU A C 1
ATOM 718 O O . LEU A 1 95 ? 23.159 0.078 -32.758 1.00 68.75 95 LEU A O 1
ATOM 722 N N . VAL A 1 96 ? 23.383 1.189 -34.691 1.00 71.31 96 VAL A N 1
ATOM 723 C CA . VAL A 1 96 ? 24.705 0.627 -35.015 1.00 71.31 96 VAL A CA 1
ATOM 724 C C . VAL A 1 96 ? 25.769 1.324 -34.167 1.00 71.31 96 VAL A C 1
ATOM 726 O O . VAL A 1 96 ? 26.062 2.507 -34.365 1.00 71.31 96 VAL A O 1
ATOM 729 N N . LEU A 1 97 ? 26.352 0.582 -33.230 1.00 66.31 97 LEU A N 1
ATOM 730 C CA . LEU A 1 97 ? 27.369 1.057 -32.301 1.00 66.31 97 LEU A CA 1
ATOM 731 C C . LEU A 1 97 ? 28.751 1.022 -32.977 1.00 66.31 97 LEU A C 1
ATOM 733 O O . LEU A 1 97 ? 29.054 0.141 -33.783 1.00 66.31 97 LEU A O 1
ATOM 737 N N . GLY A 1 98 ? 29.584 2.024 -32.682 1.00 67.00 98 GLY A N 1
ATOM 738 C CA . GLY A 1 98 ? 30.860 2.264 -33.367 1.00 67.00 98 GLY A CA 1
ATOM 739 C C . GLY A 1 98 ? 31.980 1.268 -33.027 1.00 67.00 98 GLY A C 1
ATOM 740 O O . GLY A 1 98 ? 31.763 0.083 -32.822 1.00 67.00 98 GLY A O 1
ATOM 741 N N . THR A 1 99 ? 33.225 1.742 -32.961 1.00 66.94 99 THR A N 1
ATOM 742 C CA . THR A 1 99 ? 34.408 0.882 -32.733 1.00 66.94 99 THR A CA 1
ATOM 743 C C . THR A 1 99 ? 34.689 0.548 -31.259 1.00 66.94 99 THR A C 1
ATOM 745 O O . THR A 1 99 ? 35.775 0.062 -30.951 1.00 66.94 99 THR A O 1
ATOM 748 N N . GLY A 1 100 ? 33.762 0.853 -30.346 1.00 67.50 100 GLY A N 1
ATOM 749 C CA . GLY A 1 100 ? 33.824 0.439 -28.938 1.00 67.50 100 GLY A CA 1
ATOM 750 C C . GLY A 1 100 ? 33.170 -0.928 -28.725 1.00 67.50 100 GLY A C 1
ATOM 751 O O . GLY A 1 100 ? 32.399 -1.389 -29.569 1.00 67.50 100 GLY A O 1
ATOM 752 N N . ALA A 1 101 ? 33.464 -1.573 -27.597 1.00 71.38 101 ALA A N 1
ATOM 753 C CA . ALA A 1 101 ? 32.809 -2.823 -27.228 1.00 71.38 101 ALA A CA 1
ATOM 754 C C . ALA A 1 101 ? 31.592 -2.522 -26.351 1.00 71.38 101 ALA A C 1
ATOM 756 O O . ALA A 1 101 ? 31.717 -1.852 -25.330 1.00 71.38 101 ALA A O 1
ATOM 757 N N . VAL A 1 102 ? 30.427 -3.036 -26.738 1.00 73.00 102 VAL A N 1
ATOM 758 C CA . VAL A 1 102 ? 29.211 -2.973 -25.923 1.00 73.00 102 VAL A CA 1
ATOM 759 C C . VAL A 1 102 ? 28.793 -4.382 -25.519 1.00 73.00 102 VAL A C 1
ATOM 761 O O . VAL A 1 102 ? 28.950 -5.342 -26.283 1.00 73.00 102 VAL A O 1
ATOM 764 N N . SER A 1 103 ? 28.277 -4.505 -24.302 1.00 73.19 103 SER A N 1
ATOM 765 C CA . SER A 1 103 ? 27.606 -5.700 -23.800 1.00 73.19 103 SER A CA 1
ATOM 766 C C . SER A 1 103 ? 26.343 -5.307 -23.054 1.00 73.19 103 SER A C 1
ATOM 768 O O . SER A 1 103 ? 26.333 -4.308 -22.346 1.00 73.19 103 SER A O 1
ATOM 770 N N . TYR A 1 104 ? 25.300 -6.114 -23.196 1.00 70.62 104 TYR A N 1
ATOM 771 C CA . TYR A 1 104 ? 24.068 -5.999 -22.429 1.00 70.62 104 TYR A CA 1
ATOM 772 C C . TYR A 1 104 ? 23.932 -7.241 -21.548 1.00 70.62 104 TYR A C 1
ATOM 774 O O . TYR A 1 104 ? 24.010 -8.363 -22.059 1.00 70.62 104 TYR A O 1
ATOM 782 N N . ASP A 1 105 ? 23.764 -7.039 -20.245 1.00 73.94 105 ASP A N 1
ATOM 783 C CA . ASP A 1 105 ? 23.375 -8.084 -19.305 1.00 73.94 105 ASP A CA 1
ATOM 784 C C . ASP A 1 105 ? 21.876 -7.967 -19.015 1.00 73.94 105 ASP A C 1
ATOM 786 O O . ASP A 1 105 ? 21.425 -7.067 -18.311 1.00 73.94 105 ASP A O 1
ATOM 790 N N . ALA A 1 106 ? 21.108 -8.911 -19.556 1.00 65.06 106 ALA A N 1
ATOM 791 C CA . ALA A 1 106 ? 19.663 -8.977 -19.376 1.00 65.06 106 ALA A CA 1
ATOM 792 C C . ALA A 1 106 ? 19.234 -9.368 -17.949 1.00 65.06 106 ALA A C 1
ATOM 794 O O . ALA A 1 106 ? 18.072 -9.177 -17.607 1.00 65.06 106 ALA A O 1
ATOM 795 N N . ALA A 1 107 ? 20.127 -9.928 -17.122 1.00 66.25 107 ALA A N 1
ATOM 796 C CA . ALA A 1 107 ? 19.806 -10.293 -15.739 1.00 66.25 107 ALA A CA 1
ATOM 797 C C . ALA A 1 107 ? 19.901 -9.099 -14.775 1.00 66.25 107 ALA A C 1
ATOM 799 O O . ALA A 1 107 ? 19.207 -9.073 -13.764 1.00 66.25 107 ALA A O 1
ATOM 800 N N . THR A 1 108 ? 20.751 -8.121 -15.095 1.00 71.19 108 THR A N 1
ATOM 801 C CA . THR A 1 108 ? 20.934 -6.868 -14.340 1.00 71.19 108 THR A CA 1
ATOM 802 C C . THR A 1 108 ? 20.409 -5.644 -15.096 1.00 71.19 108 THR A C 1
ATOM 804 O O . THR A 1 108 ? 20.664 -4.515 -14.685 1.00 71.19 108 THR A O 1
ATOM 807 N N . ASN A 1 109 ? 19.725 -5.861 -16.227 1.00 70.69 109 ASN A N 1
ATOM 808 C CA . ASN A 1 109 ? 19.236 -4.840 -17.159 1.00 70.69 109 ASN A CA 1
ATOM 809 C C . ASN A 1 109 ? 20.267 -3.727 -17.447 1.00 70.69 109 ASN A C 1
ATOM 811 O O . ASN A 1 109 ? 19.944 -2.541 -17.498 1.00 70.69 109 ASN A O 1
ATOM 815 N N . THR A 1 110 ? 21.540 -4.113 -17.572 1.00 76.69 110 THR A N 1
ATOM 816 C CA . THR A 1 110 ? 22.671 -3.181 -17.616 1.00 76.69 110 THR A CA 1
ATOM 817 C C . THR A 1 110 ? 23.338 -3.211 -18.984 1.00 76.69 110 THR A C 1
ATOM 819 O O . THR A 1 110 ? 23.789 -4.256 -19.461 1.00 76.69 110 THR A O 1
ATOM 822 N N . LEU A 1 111 ? 23.438 -2.043 -19.619 1.00 76.94 111 LEU A N 1
ATOM 823 C CA . LEU A 1 111 ? 24.245 -1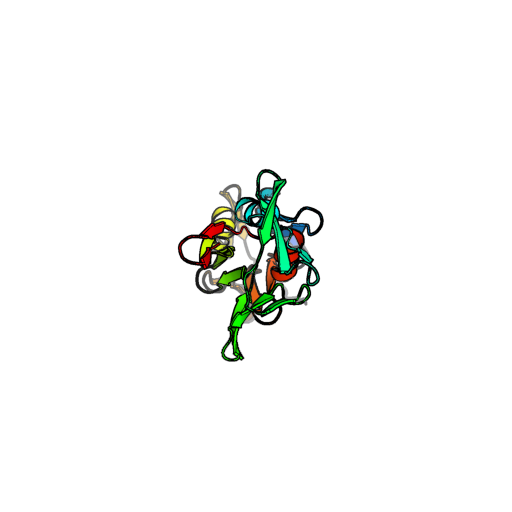.828 -20.815 1.00 76.94 111 LEU A CA 1
ATOM 824 C C . LEU A 1 111 ? 25.621 -1.293 -20.414 1.00 76.94 111 LEU A C 1
ATOM 826 O O . LEU A 1 111 ? 25.745 -0.191 -19.888 1.00 76.94 111 LEU A O 1
ATOM 830 N N . THR A 1 112 ? 26.668 -2.043 -20.724 1.00 81.56 112 THR A N 1
ATOM 831 C CA . THR A 1 112 ? 28.060 -1.652 -20.500 1.00 81.56 112 THR A CA 1
ATOM 832 C C . THR A 1 112 ? 28.693 -1.210 -21.814 1.00 81.56 112 THR A C 1
ATOM 834 O O . THR A 1 112 ? 28.738 -1.976 -22.779 1.00 81.56 112 THR A O 1
ATOM 837 N N . TYR A 1 113 ? 29.239 0.006 -21.844 1.00 78.19 113 TYR A N 1
ATOM 838 C CA . TYR A 1 113 ? 30.109 0.495 -22.914 1.00 78.19 113 TYR A CA 1
ATOM 839 C C . TYR A 1 113 ? 31.567 0.504 -22.450 1.00 78.19 113 TYR A C 1
ATOM 841 O O . TYR A 1 113 ? 31.900 1.139 -21.451 1.00 78.19 113 TYR A O 1
ATOM 849 N N . VAL A 1 114 ? 32.444 -0.146 -23.214 1.00 82.12 114 VAL A N 1
ATOM 850 C CA . VAL A 1 114 ? 33.897 -0.117 -23.025 1.00 82.12 114 VAL A CA 1
ATOM 851 C C . VAL A 1 114 ? 34.546 0.621 -24.191 1.00 82.12 114 VAL A C 1
ATOM 853 O O . VAL A 1 114 ? 34.412 0.233 -25.358 1.00 82.12 114 VAL A O 1
ATOM 856 N N . ASP A 1 115 ? 35.270 1.692 -23.872 1.00 75.25 115 ASP A N 1
ATOM 857 C C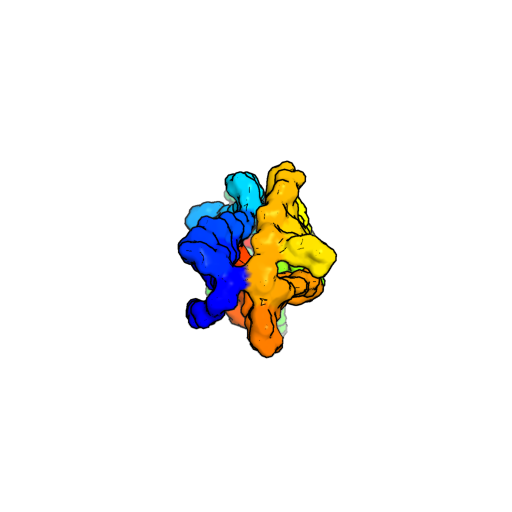A . ASP A 1 115 ? 35.965 2.501 -24.869 1.00 75.25 115 ASP A CA 1
ATOM 858 C C . ASP A 1 115 ? 37.254 1.841 -25.400 1.00 75.25 115 ASP A C 1
ATOM 860 O O . ASP A 1 115 ? 37.721 0.807 -24.919 1.00 75.25 115 ASP A O 1
ATOM 864 N N . ALA A 1 116 ? 37.875 2.469 -26.402 1.00 75.00 116 ALA A N 1
ATOM 865 C CA . ALA A 1 116 ? 39.111 1.976 -27.017 1.00 75.00 116 ALA A CA 1
ATOM 866 C C . ALA A 1 116 ? 40.343 1.981 -26.079 1.00 75.00 116 ALA A C 1
ATOM 868 O O . ALA A 1 116 ? 41.395 1.466 -26.460 1.00 75.00 116 ALA A O 1
ATOM 869 N N . THR A 1 117 ? 40.238 2.562 -24.879 1.00 79.88 117 THR A N 1
ATOM 870 C CA . THR A 1 117 ? 41.271 2.535 -23.827 1.00 79.88 117 THR A CA 1
ATOM 871 C C . THR A 1 117 ? 41.013 1.461 -22.765 1.00 79.88 117 THR A C 1
ATOM 873 O O . THR A 1 117 ? 41.898 1.192 -21.954 1.00 79.88 117 THR A O 1
ATOM 876 N N . GLY A 1 118 ? 39.843 0.812 -22.794 1.00 79.62 118 GLY A N 1
ATOM 877 C CA . GLY A 1 118 ? 39.405 -0.161 -21.793 1.00 79.62 118 GLY A CA 1
ATOM 878 C C . GLY A 1 118 ? 38.615 0.449 -20.632 1.00 79.62 118 GLY A C 1
ATOM 879 O O . GLY A 1 118 ? 38.386 -0.243 -19.642 1.00 79.62 118 GLY A O 1
ATOM 880 N N . THR A 1 119 ? 38.203 1.717 -20.723 1.00 82.44 119 THR A N 1
ATOM 881 C CA . THR A 1 119 ? 37.388 2.358 -19.683 1.00 82.44 119 THR A CA 1
ATOM 882 C C . THR A 1 119 ? 35.930 1.945 -19.850 1.00 82.44 119 THR A C 1
ATOM 884 O O . THR A 1 119 ? 35.358 2.127 -20.925 1.00 82.44 119 THR A O 1
ATOM 887 N N . SER A 1 120 ? 35.342 1.393 -18.786 1.00 84.19 120 SER A N 1
ATOM 888 C CA . SER A 1 120 ? 33.944 0.950 -18.744 1.00 84.19 120 SER A CA 1
ATOM 889 C C . SER A 1 120 ? 33.021 2.058 -18.238 1.00 84.19 120 SER A C 1
ATOM 891 O O . SER A 1 120 ? 33.371 2.769 -17.292 1.00 84.19 120 SER A O 1
ATOM 893 N N . LYS A 1 121 ? 31.829 2.167 -18.823 1.00 78.44 121 LYS A N 1
ATOM 894 C CA . LYS A 1 121 ? 30.694 2.911 -18.276 1.00 78.44 121 LYS A CA 1
ATOM 895 C C . LYS A 1 121 ? 29.434 2.063 -18.396 1.00 78.44 121 LYS A C 1
ATOM 897 O O . LYS A 1 121 ? 29.066 1.664 -19.500 1.00 78.44 121 LYS A O 1
ATOM 902 N N . ASP A 1 122 ? 28.770 1.871 -17.267 1.00 80.94 122 ASP A N 1
ATOM 903 C CA . ASP A 1 122 ? 27.511 1.144 -17.178 1.00 80.94 122 ASP A CA 1
ATOM 904 C C . ASP A 1 122 ? 26.318 2.108 -17.229 1.00 80.94 122 ASP A C 1
ATOM 906 O O . ASP A 1 122 ? 26.398 3.263 -16.795 1.00 80.94 122 ASP A O 1
ATOM 910 N N . PHE A 1 123 ? 25.223 1.619 -17.796 1.00 72.44 123 PHE A N 1
ATOM 911 C CA . PHE A 1 123 ? 23.913 2.249 -17.852 1.00 72.44 123 PHE A CA 1
ATOM 912 C C . PHE A 1 123 ? 22.915 1.191 -17.370 1.00 72.44 123 PHE A C 1
ATOM 914 O O . PHE A 1 123 ? 22.611 0.252 -18.105 1.00 72.44 123 PHE A O 1
ATOM 921 N N . VAL A 1 124 ? 22.480 1.306 -16.117 1.00 73.06 124 VAL A N 1
ATOM 922 C CA . VAL A 1 124 ? 21.447 0.443 -15.528 1.00 73.06 124 VAL A CA 1
ATOM 923 C C . VAL A 1 124 ? 20.085 1.001 -15.941 1.00 73.06 124 VAL A C 1
ATOM 925 O O . VAL A 1 124 ? 19.872 2.211 -15.855 1.00 73.06 124 VAL A O 1
ATOM 928 N N . PHE A 1 125 ? 19.185 0.150 -16.431 1.00 69.56 125 PHE A N 1
ATOM 929 C CA . PHE A 1 125 ? 17.823 0.539 -16.802 1.00 69.56 125 PHE A CA 1
ATOM 930 C C . PHE A 1 125 ? 16.805 0.028 -15.776 1.00 69.56 125 PHE A C 1
ATOM 932 O O . PHE A 1 125 ? 17.024 -0.999 -15.136 1.00 69.56 125 PHE A O 1
ATOM 939 N N . ASN A 1 126 ? 15.671 0.726 -15.665 1.00 66.50 126 ASN A N 1
ATOM 940 C CA . ASN A 1 126 ? 14.626 0.488 -14.659 1.00 66.50 126 ASN A CA 1
ATOM 941 C C . ASN A 1 126 ? 15.132 0.592 -13.204 1.00 66.50 126 ASN A C 1
ATOM 943 O O . ASN A 1 126 ? 14.773 -0.226 -12.363 1.00 66.50 126 ASN A O 1
ATOM 947 N N . GLU A 1 127 ? 15.959 1.593 -12.879 1.00 74.00 127 GLU A N 1
ATOM 948 C CA . GLU A 1 127 ? 16.175 1.965 -11.471 1.00 74.00 127 GLU A CA 1
ATOM 949 C C . GLU A 1 127 ? 14.963 2.749 -10.957 1.00 74.00 127 GLU A C 1
ATOM 951 O O . GLU A 1 127 ? 14.920 3.978 -10.967 1.00 74.00 127 GLU A O 1
ATOM 956 N N . THR A 1 128 ? 13.951 1.998 -10.555 1.00 81.00 128 THR A N 1
ATOM 957 C CA . THR A 1 128 ? 12.676 2.446 -10.000 1.00 81.00 128 THR A CA 1
ATOM 958 C C . THR A 1 128 ? 12.555 1.998 -8.546 1.00 81.00 128 THR A C 1
ATOM 960 O O . THR A 1 128 ? 13.300 1.138 -8.067 1.00 81.00 128 THR A O 1
ATOM 963 N N . SER A 1 129 ? 11.606 2.568 -7.805 1.00 85.25 129 SER A N 1
ATOM 964 C CA . SER A 1 129 ? 11.241 2.024 -6.494 1.00 85.25 129 SER A CA 1
ATOM 965 C C . SER A 1 129 ? 9.826 2.412 -6.084 1.00 85.25 129 SER A C 1
ATOM 967 O O . SER A 1 129 ? 9.296 3.420 -6.547 1.00 85.25 129 SER A O 1
ATOM 969 N N . LEU A 1 130 ? 9.227 1.626 -5.188 1.00 89.62 130 LEU A N 1
ATOM 970 C CA . LEU A 1 130 ? 8.002 1.976 -4.475 1.00 89.62 130 LEU A CA 1
ATOM 971 C C . LEU A 1 130 ? 8.266 1.804 -2.980 1.00 89.62 130 LEU A C 1
ATOM 973 O O . LEU A 1 130 ? 8.404 0.683 -2.495 1.00 89.62 130 LEU A O 1
ATOM 977 N N . VAL A 1 131 ? 8.387 2.919 -2.264 1.00 91.06 131 VAL A N 1
ATOM 978 C CA . VAL A 1 131 ? 8.864 2.956 -0.875 1.00 91.06 131 VAL A CA 1
ATOM 979 C C . VAL A 1 131 ? 7.843 3.662 0.003 1.00 91.06 131 VAL A C 1
ATOM 981 O O . VAL A 1 131 ? 7.334 4.722 -0.356 1.00 91.06 131 VAL A O 1
ATOM 984 N N . TYR A 1 132 ? 7.559 3.099 1.177 1.00 92.75 132 TYR A N 1
ATOM 985 C CA . TYR A 1 132 ? 6.743 3.755 2.194 1.00 92.75 132 TYR A CA 1
ATOM 986 C C . TYR A 1 132 ? 7.620 4.467 3.227 1.00 92.75 132 TYR A C 1
ATOM 988 O O . TYR A 1 132 ? 8.556 3.883 3.772 1.00 92.75 132 TYR A O 1
ATOM 996 N N . ASN A 1 133 ? 7.296 5.723 3.525 1.00 92.62 133 ASN A N 1
ATOM 997 C CA . ASN A 1 133 ? 7.905 6.489 4.604 1.00 92.62 133 ASN A CA 1
ATOM 998 C C . ASN A 1 133 ? 6.976 6.477 5.827 1.00 92.62 133 ASN A C 1
ATOM 1000 O O . ASN A 1 133 ? 5.908 7.086 5.805 1.00 92.62 133 ASN A O 1
ATOM 1004 N N . ASP A 1 134 ? 7.398 5.810 6.899 1.00 87.38 134 ASP A N 1
ATOM 1005 C CA . ASP A 1 134 ? 6.654 5.667 8.160 1.00 87.38 134 ASP A CA 1
ATOM 1006 C C . ASP A 1 134 ? 6.447 6.988 8.922 1.00 87.38 134 ASP A C 1
ATOM 1008 O O . ASP A 1 134 ? 5.465 7.168 9.637 1.00 87.38 134 ASP A O 1
ATOM 1012 N N . THR A 1 135 ? 7.357 7.940 8.742 1.00 89.19 135 THR A N 1
ATOM 1013 C CA . THR A 1 135 ? 7.368 9.224 9.442 1.00 89.19 135 THR A CA 1
ATOM 1014 C C . THR A 1 135 ? 6.406 10.224 8.800 1.00 89.19 135 THR A C 1
ATOM 1016 O O . THR A 1 135 ? 5.862 11.088 9.489 1.00 89.19 135 THR A O 1
ATOM 1019 N N . THR A 1 136 ? 6.187 10.129 7.484 1.00 92.00 136 THR A N 1
ATOM 1020 C CA . THR A 1 136 ? 5.241 10.982 6.742 1.00 92.00 136 THR A CA 1
ATOM 1021 C C . THR A 1 136 ? 3.955 10.267 6.333 1.00 92.00 136 THR A C 1
ATOM 1023 O O . THR A 1 136 ? 3.005 10.940 5.951 1.00 92.00 136 THR A O 1
ATOM 1026 N N . ASN A 1 137 ? 3.907 8.936 6.433 1.00 90.25 137 ASN A N 1
ATOM 1027 C CA . ASN A 1 137 ? 2.858 8.048 5.918 1.00 90.25 137 ASN A CA 1
ATOM 1028 C C . ASN A 1 137 ? 2.625 8.135 4.397 1.00 90.25 137 ASN A C 1
ATOM 1030 O O . ASN A 1 137 ? 1.529 7.862 3.895 1.00 90.25 137 ASN A O 1
ATOM 1034 N N . ILE A 1 138 ? 3.671 8.506 3.653 1.00 92.31 138 ILE A N 1
ATOM 1035 C CA . ILE A 1 138 ? 3.635 8.654 2.197 1.00 92.31 138 ILE A CA 1
ATOM 1036 C C . ILE A 1 138 ? 4.260 7.426 1.535 1.00 92.31 138 ILE A C 1
ATOM 1038 O O . ILE A 1 138 ? 5.392 7.049 1.835 1.00 92.31 138 ILE A O 1
ATOM 1042 N N . LEU A 1 139 ? 3.523 6.843 0.594 1.00 91.81 139 LEU A N 1
ATOM 1043 C CA . LEU A 1 139 ? 4.019 5.891 -0.388 1.00 91.81 139 LEU A CA 1
ATOM 1044 C C . LEU A 1 139 ? 4.543 6.675 -1.601 1.00 91.81 139 LEU A C 1
ATOM 1046 O O . LEU A 1 139 ? 3.776 7.392 -2.245 1.00 91.81 139 LEU A O 1
ATOM 1050 N N . THR A 1 140 ? 5.829 6.543 -1.915 1.00 92.06 140 THR A N 1
ATOM 1051 C CA . THR A 1 140 ? 6.482 7.201 -3.055 1.00 92.06 140 THR A CA 1
ATOM 1052 C C . THR A 1 140 ? 6.852 6.166 -4.105 1.00 92.06 140 THR A C 1
ATOM 1054 O O . THR A 1 140 ? 7.624 5.253 -3.819 1.00 92.06 140 THR A O 1
ATOM 1057 N N . TYR A 1 141 ? 6.335 6.331 -5.322 1.00 90.25 141 TYR A N 1
ATOM 1058 C CA . TYR A 1 141 ? 6.900 5.725 -6.522 1.00 90.25 141 TYR A CA 1
ATOM 1059 C C . TYR A 1 141 ? 7.964 6.664 -7.096 1.00 90.25 141 TYR A C 1
ATOM 1061 O O . TYR A 1 141 ? 7.692 7.849 -7.293 1.00 90.25 141 TYR A O 1
ATOM 1069 N N . THR A 1 142 ? 9.153 6.145 -7.377 1.00 87.62 142 THR A N 1
ATOM 1070 C CA . THR A 1 142 ? 10.212 6.857 -8.099 1.00 87.62 142 THR A CA 1
ATOM 1071 C C . THR A 1 142 ? 10.419 6.162 -9.435 1.00 87.62 142 THR A C 1
ATOM 1073 O O . THR A 1 142 ? 10.722 4.968 -9.462 1.00 87.62 142 THR A O 1
ATOM 1076 N N . ASN A 1 143 ? 10.257 6.897 -10.536 1.00 81.75 143 ASN A N 1
ATOM 1077 C CA . ASN A 1 143 ? 10.482 6.359 -11.873 1.00 81.75 143 ASN A CA 1
ATOM 1078 C C . ASN A 1 143 ? 11.983 6.297 -12.221 1.00 81.75 143 ASN A C 1
ATOM 1080 O O . ASN A 1 143 ? 12.835 6.858 -11.531 1.00 81.75 143 ASN A O 1
ATOM 1084 N N . SER A 1 144 ? 12.301 5.674 -13.354 1.00 75.00 144 SER A N 1
ATOM 1085 C CA . SER A 1 144 ? 13.661 5.510 -13.893 1.00 75.00 144 SER A CA 1
ATOM 1086 C C . SER A 1 144 ? 14.401 6.818 -14.226 1.00 75.00 144 SER A C 1
ATOM 1088 O O . SER A 1 144 ? 15.593 6.792 -14.537 1.00 75.00 144 SER A O 1
ATOM 1090 N N . LYS A 1 145 ? 13.718 7.969 -14.156 1.00 74.25 145 LYS A N 1
ATOM 1091 C CA . LYS A 1 145 ? 14.293 9.316 -14.305 1.00 74.25 145 LYS A CA 1
ATOM 1092 C C . LYS A 1 145 ? 14.574 10.004 -12.965 1.00 74.25 145 LYS A C 1
ATOM 1094 O O . LYS A 1 145 ? 15.090 11.121 -12.953 1.00 74.25 145 LYS A O 1
ATOM 1099 N N . GLY A 1 146 ? 14.242 9.356 -11.847 1.00 80.31 146 GLY A N 1
ATOM 1100 C CA . GLY A 1 146 ? 14.28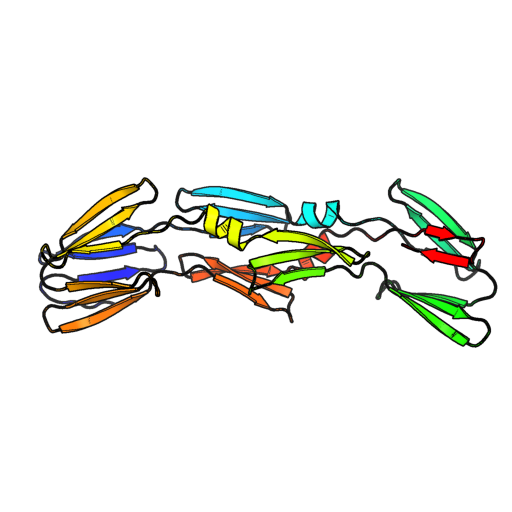3 9.943 -10.510 1.00 80.31 146 GLY A CA 1
ATOM 1101 C C . GLY A 1 146 ? 13.130 10.911 -10.225 1.00 80.31 146 GLY A C 1
ATOM 1102 O O . GLY A 1 146 ? 13.224 11.700 -9.287 1.00 80.31 146 GLY A O 1
ATOM 1103 N N . GLU A 1 147 ? 12.063 10.900 -11.029 1.00 84.31 147 GLU A N 1
ATOM 1104 C CA . GLU A 1 147 ? 10.857 11.691 -10.769 1.00 84.31 147 GLU A CA 1
ATOM 1105 C C . GLU A 1 147 ? 9.937 10.931 -9.806 1.00 84.31 147 GLU A C 1
ATOM 1107 O O . GLU A 1 147 ? 9.761 9.719 -9.929 1.00 84.31 147 GLU A O 1
ATOM 1112 N N . GLU A 1 148 ? 9.336 11.645 -8.855 1.00 90.56 148 GLU A N 1
ATOM 1113 C CA . GLU A 1 148 ? 8.535 11.053 -7.779 1.00 90.56 148 GLU A CA 1
ATOM 1114 C C . GLU A 1 148 ? 7.031 11.290 -7.969 1.00 90.56 148 GLU A C 1
ATOM 1116 O O . GLU A 1 148 ? 6.588 12.395 -8.307 1.00 90.56 148 GLU A O 1
ATOM 1121 N N . GLN A 1 149 ? 6.231 10.260 -7.697 1.00 89.31 149 GLN A N 1
ATOM 1122 C CA . GLN A 1 149 ? 4.778 10.331 -7.553 1.00 89.31 149 GLN A CA 1
ATOM 1123 C C . GLN A 1 149 ? 4.379 9.748 -6.198 1.00 89.31 149 GLN A C 1
ATOM 1125 O O . GLN A 1 149 ? 4.888 8.709 -5.786 1.00 89.31 149 GLN A O 1
ATOM 1130 N N . THR A 1 150 ? 3.475 10.422 -5.489 1.00 90.69 150 THR A N 1
ATOM 1131 C CA . THR A 1 150 ? 3.196 10.134 -4.078 1.00 90.69 150 THR A CA 1
ATOM 1132 C C . THR A 1 150 ? 1.721 9.861 -3.802 1.00 90.69 150 THR A C 1
ATOM 1134 O O . THR A 1 150 ? 0.831 10.486 -4.380 1.00 90.69 150 THR A O 1
ATOM 1137 N N . ILE A 1 151 ? 1.469 8.940 -2.872 1.00 87.44 151 ILE A N 1
ATOM 1138 C CA . ILE A 1 151 ? 0.162 8.668 -2.273 1.00 87.44 151 ILE A CA 1
ATOM 1139 C C . ILE A 1 151 ? 0.305 8.803 -0.757 1.00 87.44 151 ILE A C 1
ATOM 1141 O O . ILE A 1 151 ? 1.110 8.113 -0.138 1.00 87.44 151 ILE A O 1
ATOM 1145 N N . ASP A 1 152 ? -0.491 9.677 -0.149 1.00 89.12 152 ASP A N 1
ATOM 1146 C CA . ASP A 1 152 ? -0.566 9.819 1.306 1.00 89.12 152 ASP A CA 1
ATOM 1147 C C . ASP A 1 152 ? -1.547 8.777 1.873 1.00 89.12 152 ASP A C 1
ATOM 1149 O O . ASP A 1 152 ? -2.768 8.962 1.850 1.00 89.12 152 ASP A O 1
ATOM 1153 N N . LEU A 1 153 ? -1.009 7.642 2.336 1.00 84.06 153 LEU A N 1
ATOM 1154 C CA . LEU A 1 153 ? -1.809 6.584 2.959 1.00 84.06 153 LEU A CA 1
ATOM 1155 C C . LEU A 1 153 ? -2.270 6.994 4.363 1.00 84.06 153 LEU A C 1
ATOM 1157 O O . LEU A 1 153 ? -3.345 6.579 4.789 1.00 84.06 153 LEU A O 1
ATOM 1161 N N . GLY A 1 154 ? -1.514 7.850 5.059 1.00 82.06 154 GLY A N 1
ATOM 1162 C CA . GLY A 1 154 ? -1.923 8.405 6.349 1.00 82.06 154 GLY A CA 1
ATOM 1163 C C . GLY A 1 154 ? -3.182 9.261 6.229 1.00 82.06 154 GLY A C 1
ATOM 1164 O O . GLY A 1 154 ? -4.113 9.103 7.014 1.00 82.06 154 GLY A O 1
ATOM 1165 N N . ALA A 1 155 ? -3.258 10.114 5.206 1.00 82.94 155 ALA A N 1
ATOM 1166 C CA . ALA A 1 155 ? -4.451 10.892 4.894 1.00 82.94 155 ALA A CA 1
ATOM 1167 C C . ALA A 1 155 ? -5.619 10.014 4.420 1.00 82.94 155 ALA A C 1
ATOM 1169 O O . ALA A 1 155 ? -6.759 10.308 4.774 1.00 82.94 155 ALA A O 1
ATOM 1170 N N . LEU A 1 156 ? -5.361 8.936 3.665 1.00 79.50 156 LEU A N 1
ATOM 1171 C CA . LEU A 1 156 ? -6.398 7.962 3.298 1.00 79.50 156 LEU A CA 1
ATOM 1172 C C . LEU A 1 156 ? -7.019 7.326 4.547 1.00 79.50 156 LEU A C 1
ATOM 1174 O O . LEU A 1 156 ? -8.241 7.338 4.684 1.00 79.50 156 LEU A O 1
ATOM 1178 N N . VAL A 1 157 ? -6.187 6.804 5.451 1.00 76.81 157 VAL A N 1
ATOM 1179 C CA . VAL A 1 157 ? -6.630 6.195 6.710 1.00 76.81 157 VAL A CA 1
ATOM 1180 C C . VAL A 1 157 ? -7.364 7.241 7.553 1.00 76.81 157 VAL A C 1
ATOM 1182 O O . VAL A 1 157 ? -8.547 7.077 7.823 1.00 76.81 157 VAL A O 1
ATOM 1185 N N . ALA A 1 158 ? -6.749 8.387 7.853 1.00 76.00 158 ALA A N 1
ATOM 1186 C CA . ALA A 1 158 ? -7.350 9.421 8.702 1.00 76.00 158 ALA A CA 1
ATOM 1187 C C . ALA A 1 158 ? -8.647 10.047 8.142 1.00 76.00 158 ALA A C 1
ATOM 1189 O O . ALA A 1 158 ? -9.476 10.526 8.914 1.00 76.00 158 ALA A O 1
ATOM 1190 N N . ALA A 1 159 ? -8.843 10.068 6.818 1.00 72.06 159 ALA A N 1
ATOM 1191 C CA . ALA A 1 159 ? -10.088 10.538 6.202 1.00 72.06 159 ALA A CA 1
ATOM 1192 C C . ALA A 1 159 ? -11.232 9.512 6.282 1.00 72.06 159 ALA A C 1
ATOM 1194 O O . ALA A 1 159 ? -12.396 9.898 6.162 1.00 72.06 159 ALA A O 1
ATOM 1195 N N . ASN A 1 160 ? -10.903 8.231 6.463 1.00 69.00 160 ASN A N 1
ATOM 1196 C CA . ASN A 1 160 ? -11.852 7.121 6.485 1.00 69.00 160 ASN A CA 1
ATOM 1197 C C . ASN A 1 160 ? -11.941 6.427 7.860 1.00 69.00 160 ASN A C 1
ATOM 1199 O O . ASN A 1 160 ? -12.824 5.604 8.072 1.00 69.00 160 ASN A O 1
ATOM 1203 N N . GLU A 1 161 ? -11.112 6.789 8.835 1.00 67.88 161 GLU A N 1
ATOM 1204 C CA . GLU A 1 161 ? -11.304 6.408 10.231 1.00 67.88 161 GLU A CA 1
ATOM 1205 C C . GLU A 1 161 ? -12.332 7.302 10.919 1.00 67.88 161 GLU A C 1
ATOM 1207 O O . GLU A 1 161 ? -12.292 8.532 10.846 1.00 67.88 161 GLU A O 1
ATOM 1212 N N . THR A 1 162 ? -13.250 6.684 11.659 1.00 63.03 162 THR A N 1
ATOM 1213 C CA . THR A 1 162 ? -14.129 7.411 12.576 1.00 63.03 162 THR A CA 1
ATOM 1214 C C . THR A 1 162 ? -13.563 7.374 13.980 1.00 63.03 162 THR A C 1
ATOM 1216 O O . THR A 1 162 ? -13.366 6.302 14.549 1.00 63.03 162 THR A O 1
ATOM 1219 N N . LEU A 1 163 ? -13.370 8.556 14.562 1.00 59.50 163 LEU A N 1
ATOM 1220 C CA . LEU A 1 163 ? -12.949 8.701 15.948 1.00 59.50 163 LEU A CA 1
ATOM 1221 C C . LEU A 1 163 ? -14.049 8.213 16.903 1.00 59.50 163 LEU A C 1
ATOM 1223 O O . LEU A 1 163 ? -15.020 8.929 17.159 1.00 59.50 163 LEU A O 1
ATOM 1227 N N . THR A 1 164 ? -13.859 7.027 17.475 1.00 63.50 164 THR A N 1
ATOM 1228 C CA . THR A 1 164 ? -14.704 6.491 18.547 1.00 63.50 164 THR A CA 1
ATOM 1229 C C . THR A 1 164 ? -14.405 7.245 19.841 1.00 63.50 164 THR A C 1
ATOM 1231 O O . THR A 1 164 ? -13.435 6.973 20.545 1.00 63.50 164 THR A O 1
ATOM 1234 N N . VAL A 1 165 ? -15.222 8.254 20.152 1.00 67.19 165 VAL A N 1
ATOM 1235 C CA . VAL A 1 165 ? -15.057 9.055 21.372 1.00 67.19 165 VAL A CA 1
ATOM 1236 C C . VAL A 1 165 ? -15.783 8.377 22.527 1.00 67.19 165 VAL A C 1
ATOM 1238 O O . VAL A 1 165 ? -17.012 8.411 22.591 1.00 67.19 165 VAL A O 1
ATOM 1241 N N . LEU A 1 166 ? -15.023 7.829 23.476 1.00 73.94 166 LEU A N 1
ATOM 1242 C CA . LEU A 1 166 ? -15.543 7.435 24.781 1.00 73.94 166 LEU A CA 1
ATOM 1243 C C . LEU A 1 166 ? -15.394 8.588 25.782 1.00 73.94 166 LEU A C 1
ATOM 1245 O O . LEU A 1 166 ? -14.356 9.242 25.878 1.00 73.94 166 LEU A O 1
ATOM 1249 N N . THR A 1 167 ? -16.437 8.821 26.570 1.00 75.06 167 THR A N 1
ATOM 1250 C CA . THR A 1 167 ? -16.438 9.759 27.697 1.00 75.06 167 THR A CA 1
ATOM 1251 C C . THR A 1 167 ? -17.010 9.074 28.927 1.00 75.06 167 THR A C 1
ATOM 1253 O O . THR A 1 167 ? -17.886 8.222 28.819 1.00 75.06 167 THR A O 1
ATOM 1256 N N . TYR A 1 168 ? -16.514 9.431 30.108 1.00 78.38 168 TYR A N 1
ATOM 1257 C CA . TYR A 1 168 ? -16.988 8.860 31.363 1.00 78.38 168 TYR A CA 1
ATOM 1258 C C . TYR A 1 168 ? -17.418 9.955 32.335 1.00 78.38 168 TYR A C 1
ATOM 1260 O O . TYR A 1 168 ? -16.617 10.814 32.715 1.00 78.38 168 TYR A O 1
ATOM 1268 N N . ASP A 1 169 ? -18.671 9.887 32.778 1.00 80.00 169 ASP A N 1
ATOM 1269 C CA . ASP A 1 169 ? -19.181 10.711 33.863 1.00 80.00 169 ASP A CA 1
ATOM 1270 C C . ASP A 1 169 ? -19.109 9.961 35.200 1.00 80.00 169 ASP A C 1
ATOM 1272 O O . ASP A 1 169 ? -19.919 9.089 35.522 1.00 80.00 169 ASP A O 1
ATOM 1276 N N . LYS A 1 170 ? -18.155 10.384 36.032 1.00 75.88 170 LYS A N 1
ATOM 1277 C CA . LYS A 1 170 ? -17.948 9.877 37.391 1.00 75.88 170 LYS A CA 1
ATOM 1278 C C . LYS A 1 170 ? -19.106 10.174 38.354 1.00 75.88 170 LYS A C 1
ATOM 1280 O O . LYS A 1 170 ? -19.206 9.507 39.381 1.00 75.88 170 LYS A O 1
ATOM 1285 N N . ALA A 1 171 ? -19.948 11.173 38.082 1.00 79.69 171 ALA A N 1
ATOM 1286 C CA . ALA A 1 171 ? -21.083 11.508 38.941 1.00 79.69 171 ALA A CA 1
ATOM 1287 C C . ALA A 1 171 ? -22.271 10.555 38.737 1.00 79.69 171 ALA A C 1
ATOM 1289 O O . ALA A 1 171 ? -22.970 10.244 39.701 1.00 79.69 171 ALA A O 1
ATOM 1290 N N . THR A 1 172 ? -22.481 10.078 37.506 1.00 79.94 172 THR A N 1
ATOM 1291 C CA . THR A 1 172 ? -23.545 9.119 37.153 1.00 79.94 172 THR A CA 1
ATOM 1292 C C . THR A 1 172 ? -23.050 7.679 36.977 1.00 79.94 172 THR A C 1
ATOM 1294 O O . THR A 1 172 ? -23.870 6.778 36.832 1.00 79.94 172 THR A O 1
ATOM 1297 N N . ASN A 1 173 ? -21.731 7.456 37.033 1.00 75.75 173 ASN A N 1
ATOM 1298 C CA . ASN A 1 173 ? -21.055 6.199 36.688 1.00 75.75 173 ASN A CA 1
ATOM 1299 C C . ASN A 1 173 ? -21.393 5.711 35.267 1.00 75.75 173 ASN A C 1
ATOM 1301 O O . ASN A 1 173 ? -21.578 4.518 35.032 1.00 75.75 173 ASN A O 1
ATOM 1305 N N . THR A 1 174 ? -21.510 6.645 34.322 1.00 78.06 174 THR A N 1
ATOM 1306 C CA . THR A 1 174 ? -21.929 6.350 32.946 1.00 78.06 174 THR A CA 1
ATOM 1307 C C . THR A 1 174 ? -20.739 6.446 32.005 1.00 78.06 174 THR A C 1
ATOM 1309 O O . THR A 1 174 ? -20.058 7.471 31.966 1.00 78.06 174 THR A O 1
ATOM 1312 N N . LEU A 1 175 ? -20.495 5.382 31.241 1.00 77.88 175 LEU A N 1
ATOM 1313 C CA . LEU A 1 175 ? -19.654 5.417 30.051 1.00 77.88 175 LEU A CA 1
ATOM 1314 C C . LEU A 1 175 ? -20.554 5.751 28.857 1.00 77.88 175 LEU A C 1
ATOM 1316 O O . LEU A 1 175 ? -21.500 5.022 28.568 1.00 77.88 175 LEU A O 1
ATOM 1320 N N . THR A 1 176 ? -20.258 6.849 28.180 1.00 79.31 176 THR A N 1
ATOM 1321 C CA . THR A 1 176 ? -20.999 7.344 27.022 1.00 79.31 176 THR A CA 1
ATOM 1322 C C . THR A 1 176 ? -20.072 7.313 25.816 1.00 79.31 176 THR A C 1
ATOM 1324 O O . THR A 1 176 ? -19.002 7.927 25.858 1.00 79.31 176 THR A O 1
ATOM 1327 N N . TYR A 1 177 ? -20.473 6.633 24.743 1.00 75.44 177 TYR A N 1
ATOM 1328 C CA . TYR A 1 177 ? -19.770 6.685 23.457 1.00 75.44 177 TYR A CA 1
ATOM 1329 C C . TYR A 1 177 ? -20.691 7.209 22.354 1.00 75.44 177 TYR A C 1
ATOM 1331 O O . TYR A 1 177 ? -21.916 7.095 22.447 1.00 75.44 177 TYR A O 1
ATOM 1339 N N . ALA A 1 178 ? -20.099 7.810 21.326 1.00 74.94 178 ALA A N 1
ATOM 1340 C CA . ALA A 1 178 ? -20.783 8.092 20.070 1.00 74.94 178 ALA A CA 1
ATOM 1341 C C . ALA A 1 178 ? -20.331 7.076 19.018 1.00 74.94 178 ALA A C 1
ATOM 1343 O O . ALA A 1 178 ? -19.128 6.842 18.886 1.00 74.94 178 ALA A O 1
ATOM 1344 N N . ASP A 1 179 ? -21.283 6.492 18.293 1.00 68.06 179 ASP A N 1
ATOM 1345 C CA . ASP A 1 179 ? -20.991 5.647 17.133 1.00 68.06 179 ASP A CA 1
ATOM 1346 C C . ASP A 1 179 ? -20.654 6.482 15.882 1.00 68.06 179 ASP A C 1
ATOM 1348 O O . ASP A 1 179 ? -20.707 7.719 15.875 1.00 68.06 179 ASP A O 1
ATOM 1352 N N . GLU A 1 180 ? -20.295 5.802 14.797 1.00 60.56 180 GLU A N 1
ATOM 1353 C CA . GLU A 1 180 ? -19.985 6.397 13.499 1.00 60.56 180 GLU A CA 1
ATOM 1354 C C . GLU A 1 180 ? -21.163 7.172 12.880 1.00 60.56 180 GLU A C 1
ATOM 1356 O O . GLU A 1 180 ? -20.949 8.096 12.087 1.00 60.56 180 GLU A O 1
ATOM 1361 N N . ASP A 1 181 ? -22.409 6.843 13.230 1.00 68.31 181 ASP A N 1
ATOM 1362 C CA . ASP A 1 181 ? -23.622 7.590 12.858 1.00 68.31 181 ASP A CA 1
ATOM 1363 C C . ASP A 1 181 ? -23.894 8.795 13.780 1.00 68.31 181 ASP A C 1
ATOM 1365 O O . ASP A 1 181 ? -24.834 9.566 13.556 1.00 68.31 181 ASP A O 1
ATOM 1369 N N . LYS A 1 182 ? -23.000 9.039 14.749 1.00 72.12 182 LYS A N 1
ATOM 1370 C CA . LYS A 1 182 ? -23.047 10.115 15.752 1.00 72.12 182 LYS A CA 1
ATOM 1371 C C . LYS A 1 182 ? -24.225 9.965 16.715 1.00 72.12 182 LYS A C 1
ATOM 1373 O O . LYS A 1 182 ? -24.644 10.945 17.339 1.00 72.12 182 LYS A O 1
ATOM 1378 N N . ILE A 1 183 ? -24.750 8.750 16.857 1.00 76.69 183 ILE A N 1
ATOM 1379 C CA . ILE A 1 183 ? -25.745 8.400 17.862 1.00 76.69 183 ILE A CA 1
ATOM 1380 C C . ILE A 1 183 ? -25.002 8.153 19.174 1.00 76.69 183 ILE A C 1
ATOM 1382 O O . ILE A 1 183 ? -23.997 7.450 19.240 1.00 76.69 183 ILE A O 1
ATOM 1386 N N . THR A 1 184 ? -25.483 8.795 20.234 1.00 81.25 184 THR A N 1
ATOM 1387 C CA . THR A 1 184 ? -24.908 8.674 21.573 1.00 81.25 184 THR A CA 1
ATOM 1388 C C . THR A 1 184 ? -25.546 7.509 22.317 1.00 81.25 184 THR A C 1
ATOM 1390 O O . THR A 1 184 ? -26.772 7.423 22.409 1.00 81.25 184 THR A O 1
ATOM 1393 N N . HIS A 1 185 ? -24.711 6.648 22.889 1.00 77.19 185 HIS A N 1
ATOM 1394 C CA . HIS A 1 185 ? -25.118 5.464 23.633 1.00 77.19 185 HIS A CA 1
ATOM 1395 C C . HIS A 1 185 ? -24.545 5.492 25.044 1.00 77.19 185 HIS A C 1
ATOM 1397 O O . HIS A 1 185 ? -23.333 5.604 25.234 1.00 77.19 185 HIS A O 1
ATOM 1403 N N . ASP A 1 186 ? -25.420 5.291 26.027 1.00 79.94 186 ASP A N 1
ATOM 1404 C CA . ASP A 1 186 ? -25.045 5.257 27.437 1.00 79.94 186 ASP A CA 1
ATOM 1405 C C . ASP A 1 186 ? -24.941 3.823 27.981 1.00 79.94 186 ASP A C 1
ATOM 1407 O O . ASP A 1 186 ? -25.792 2.948 27.750 1.00 79.94 186 ASP A O 1
ATOM 1411 N N . LEU A 1 187 ? -23.899 3.603 28.776 1.00 72.19 187 LEU A N 1
ATOM 1412 C CA . LEU A 1 187 ? -23.682 2.445 29.627 1.00 72.19 187 LEU A CA 1
ATOM 1413 C C . LEU A 1 187 ? -23.578 2.912 31.078 1.00 72.19 187 LEU A C 1
ATOM 1415 O O . LEU A 1 187 ? -22.521 3.350 31.526 1.00 72.19 187 LEU A O 1
ATOM 1419 N N . VAL A 1 188 ? -24.674 2.793 31.826 1.00 71.12 188 VAL A N 1
ATOM 1420 C CA . VAL A 1 188 ? -24.648 2.989 33.279 1.00 71.12 188 VAL A CA 1
ATOM 1421 C C . VAL A 1 188 ? -23.976 1.772 33.911 1.00 71.12 188 VAL A C 1
ATOM 1423 O O . VAL A 1 188 ? -24.503 0.659 33.853 1.00 71.12 188 VAL A O 1
ATOM 1426 N N . LEU A 1 189 ? -22.805 1.984 34.498 1.00 66.19 189 LEU A N 1
ATOM 1427 C CA . LEU A 1 189 ? -22.023 0.960 35.178 1.00 66.19 189 LEU A CA 1
ATOM 1428 C C . LEU A 1 189 ? -22.491 0.844 36.636 1.00 66.19 189 LEU A C 1
ATOM 1430 O O . LEU A 1 189 ? -22.879 1.833 37.256 1.00 66.19 189 LEU A O 1
ATOM 1434 N N . GLY A 1 190 ? -22.475 -0.375 37.184 1.00 66.50 190 GLY A N 1
ATOM 1435 C CA . GLY A 1 190 ? -22.987 -0.693 38.524 1.00 66.50 190 GLY A CA 1
ATOM 1436 C C . GLY A 1 190 ? -22.144 -0.105 39.662 1.00 66.50 190 GLY A C 1
ATOM 1437 O O . GLY A 1 190 ? -22.138 1.102 39.894 1.00 66.50 190 GLY A O 1
ATOM 1438 N N . THR A 1 191 ? -21.431 -0.954 40.407 1.00 63.69 191 THR A N 1
ATOM 1439 C CA . THR A 1 191 ? -20.416 -0.490 41.369 1.00 63.69 191 THR A CA 1
ATOM 1440 C C . THR A 1 191 ? -19.011 -0.833 40.891 1.00 63.69 191 THR A C 1
ATOM 1442 O O . THR A 1 191 ? -18.679 -1.984 40.628 1.00 63.69 191 THR A O 1
ATOM 1445 N N . GLY A 1 192 ? -18.202 0.213 40.761 1.00 66.38 192 GLY A N 1
ATOM 1446 C CA . GLY A 1 192 ? -16.916 0.255 40.070 1.00 66.38 192 GLY A CA 1
ATOM 1447 C C . GLY A 1 192 ? -16.747 1.655 39.474 1.00 66.38 192 GLY A C 1
ATOM 1448 O O . GLY A 1 192 ? -17.642 2.488 39.617 1.00 66.38 192 GLY A O 1
ATOM 1449 N N . ALA A 1 193 ? -15.628 1.920 38.817 1.00 70.00 193 ALA A N 1
ATOM 1450 C CA . ALA A 1 193 ? -15.406 3.135 38.039 1.00 70.00 193 ALA A CA 1
ATOM 1451 C C . ALA A 1 193 ? -14.656 2.775 36.757 1.00 70.00 193 ALA A C 1
ATOM 1453 O O . ALA A 1 193 ? -13.833 1.864 36.776 1.00 70.00 193 ALA A O 1
ATOM 1454 N N . VAL A 1 194 ? -14.886 3.505 35.668 1.00 73.75 194 VAL A N 1
ATOM 1455 C CA . VAL A 1 194 ? -13.990 3.455 34.502 1.00 73.75 194 VAL A CA 1
ATOM 1456 C C . VAL A 1 194 ? -13.254 4.776 34.318 1.00 73.75 194 VAL A C 1
ATOM 1458 O O . VAL A 1 194 ? -13.601 5.793 34.916 1.00 73.75 194 VAL A O 1
ATOM 1461 N N . SER A 1 195 ? -12.224 4.768 33.489 1.00 76.12 195 SER A N 1
ATOM 1462 C CA . SER A 1 195 ? -11.622 5.963 32.907 1.00 76.12 195 SER A CA 1
ATOM 1463 C C . SER A 1 195 ? -11.115 5.628 31.516 1.00 76.12 195 SER A C 1
ATOM 1465 O O . SER A 1 195 ? -10.626 4.525 31.300 1.00 76.12 195 SER A O 1
ATOM 1467 N N . TYR A 1 196 ? -11.218 6.575 30.590 1.00 75.06 196 TYR A N 1
ATOM 1468 C CA . TYR A 1 196 ? -10.695 6.435 29.237 1.00 75.06 196 TYR A CA 1
ATOM 1469 C C . TYR A 1 196 ? -9.536 7.413 29.032 1.00 75.06 196 TYR A C 1
ATOM 1471 O O . TYR A 1 196 ? -9.679 8.603 29.327 1.00 75.06 196 TYR A O 1
ATOM 1479 N N . ASP A 1 197 ? -8.406 6.907 28.546 1.00 78.69 197 ASP A N 1
ATOM 1480 C CA . ASP A 1 197 ? -7.292 7.704 28.045 1.00 78.69 197 ASP A CA 1
ATOM 1481 C C . ASP A 1 197 ? -7.308 7.694 26.513 1.00 78.69 197 ASP A C 1
ATOM 1483 O O . ASP A 1 197 ? -6.994 6.693 25.871 1.00 78.69 197 ASP A O 1
ATOM 1487 N N . ALA A 1 198 ? -7.662 8.841 25.934 1.00 70.88 198 ALA A N 1
ATOM 1488 C CA . ALA A 1 198 ? -7.725 9.034 24.490 1.00 70.88 198 ALA A CA 1
ATOM 1489 C C . ALA A 1 198 ? -6.345 9.074 23.808 1.00 70.88 198 ALA A C 1
ATOM 1491 O O . ALA A 1 198 ? -6.285 8.957 22.590 1.00 70.88 198 ALA A O 1
ATOM 1492 N N . ALA A 1 199 ? -5.250 9.266 24.555 1.00 73.19 199 ALA A N 1
ATOM 1493 C CA . ALA A 1 199 ? -3.898 9.300 23.993 1.00 73.19 199 ALA A CA 1
ATOM 1494 C C . ALA A 1 199 ? -3.272 7.904 23.837 1.00 73.19 199 ALA A C 1
ATOM 1496 O O . ALA A 1 199 ? -2.295 7.762 23.110 1.00 73.19 199 ALA A O 1
ATOM 1497 N N . THR A 1 200 ? -3.818 6.902 24.532 1.00 75.88 200 THR A N 1
ATOM 1498 C CA . THR A 1 200 ? -3.374 5.495 24.509 1.00 75.88 200 THR A CA 1
ATOM 1499 C C . THR A 1 200 ? -4.519 4.535 24.159 1.00 75.88 200 THR A C 1
ATOM 1501 O O . THR A 1 200 ? -4.429 3.337 24.422 1.00 75.88 200 THR A O 1
ATOM 1504 N N . ASN A 1 201 ? -5.640 5.080 23.665 1.00 74.25 201 ASN A N 1
ATOM 1505 C CA . ASN A 1 201 ? -6.897 4.389 23.357 1.00 74.25 201 ASN A CA 1
ATOM 1506 C C . ASN A 1 201 ? -7.331 3.352 24.421 1.00 74.25 201 ASN A C 1
ATOM 1508 O O . ASN A 1 201 ? -7.829 2.271 24.106 1.00 74.25 201 ASN A O 1
ATOM 1512 N N . THR A 1 202 ? -7.096 3.653 25.703 1.00 80.31 202 THR A N 1
ATOM 1513 C CA . THR A 1 202 ? -7.195 2.672 26.793 1.00 80.31 202 THR A CA 1
ATOM 1514 C C . THR A 1 202 ? -8.368 2.977 27.715 1.00 80.31 202 THR A C 1
ATOM 1516 O O . THR A 1 202 ? -8.439 4.041 28.331 1.00 80.31 202 THR A O 1
ATOM 1519 N N . LEU A 1 203 ? -9.278 2.012 27.867 1.00 79.50 203 LEU A N 1
ATOM 1520 C CA . LEU A 1 203 ? -10.310 2.007 28.900 1.00 79.50 203 LEU A CA 1
ATOM 1521 C C . LEU A 1 203 ? -9.822 1.223 30.123 1.00 79.50 203 LEU A C 1
ATOM 1523 O O . LEU A 1 203 ? -9.715 0.000 30.098 1.00 79.50 203 LEU A O 1
ATOM 1527 N N . THR A 1 204 ? -9.603 1.913 31.231 1.00 83.38 204 THR A N 1
ATOM 1528 C CA . THR A 1 204 ? -9.340 1.301 32.535 1.00 83.38 204 THR A CA 1
ATOM 1529 C C . THR A 1 204 ? -10.655 1.061 33.271 1.00 83.38 204 THR A C 1
ATOM 1531 O O . THR A 1 204 ? -11.435 1.993 33.451 1.00 83.38 204 THR A O 1
ATOM 1534 N N . TYR A 1 205 ? -10.889 -0.158 33.761 1.00 80.38 205 TYR A N 1
ATOM 1535 C CA . TYR A 1 205 ? -11.944 -0.487 34.725 1.00 80.38 205 TYR A CA 1
ATOM 1536 C C . TYR A 1 205 ? -11.340 -0.747 36.107 1.00 80.38 205 TYR A C 1
ATOM 1538 O O . TYR A 1 205 ? -10.442 -1.573 36.254 1.00 80.38 205 TYR A O 1
ATOM 1546 N N . VAL A 1 206 ? -11.876 -0.079 37.126 1.00 79.06 206 VAL A N 1
ATOM 1547 C CA . VAL A 1 206 ? -11.567 -0.302 38.539 1.00 79.06 206 VAL A CA 1
ATOM 1548 C C . VAL A 1 206 ? -12.792 -0.899 39.219 1.00 79.06 206 VAL A C 1
ATOM 1550 O O . VAL A 1 206 ? -13.872 -0.302 39.225 1.00 79.06 206 VAL A O 1
ATOM 1553 N N . ASP A 1 207 ? -12.626 -2.076 39.811 1.00 72.81 207 ASP A N 1
ATOM 1554 C CA . ASP A 1 207 ? -13.714 -2.776 40.485 1.00 72.81 207 ASP A CA 1
ATOM 1555 C C . ASP A 1 207 ? -14.085 -2.174 41.857 1.00 72.81 207 ASP A C 1
ATOM 1557 O O . ASP A 1 207 ? -13.433 -1.272 42.389 1.00 72.81 207 ASP A O 1
ATOM 1561 N N . ALA A 1 208 ? -15.135 -2.718 42.480 1.00 72.00 208 ALA A N 1
ATOM 1562 C CA . ALA A 1 208 ? -15.573 -2.328 43.823 1.00 72.00 208 ALA A CA 1
ATOM 1563 C C . ALA A 1 208 ? -14.556 -2.630 44.954 1.00 72.00 208 ALA A C 1
ATOM 1565 O O . ALA A 1 208 ? -14.760 -2.194 46.088 1.00 72.00 208 ALA A O 1
ATOM 1566 N N . THR A 1 209 ? -13.478 -3.370 44.675 1.00 77.44 209 THR A N 1
ATOM 1567 C CA . THR A 1 209 ? -12.368 -3.662 45.603 1.00 77.44 209 THR A CA 1
ATOM 1568 C C . THR A 1 209 ? -11.148 -2.754 45.396 1.00 77.44 209 THR A C 1
ATOM 1570 O O . THR A 1 209 ? -10.262 -2.727 46.250 1.00 77.44 209 THR A O 1
ATOM 1573 N N . GLY A 1 210 ? -11.118 -1.978 44.306 1.00 75.75 210 GLY A N 1
ATOM 1574 C CA . GLY A 1 210 ? -9.991 -1.139 43.897 1.00 75.75 210 GLY A CA 1
ATOM 1575 C C . GLY A 1 210 ? -8.989 -1.825 42.958 1.00 75.75 210 GLY A C 1
ATOM 1576 O O . GLY A 1 210 ? -7.926 -1.257 42.708 1.00 75.75 210 GLY A O 1
ATOM 1577 N N . THR A 1 211 ? -9.292 -3.018 42.438 1.00 80.44 211 THR A N 1
ATOM 1578 C CA . THR A 1 211 ? -8.449 -3.701 41.444 1.00 80.44 211 THR A CA 1
ATOM 1579 C C . THR A 1 211 ? -8.689 -3.099 40.064 1.00 80.44 211 THR A C 1
ATOM 1581 O O . THR A 1 211 ? -9.832 -2.993 39.624 1.00 80.44 211 THR A O 1
ATOM 1584 N N . SER A 1 212 ? -7.608 -2.717 39.384 1.00 83.56 212 SER A N 1
ATOM 1585 C CA . SER A 1 212 ? -7.641 -2.118 38.047 1.00 83.56 212 SER A CA 1
ATOM 1586 C C . SER A 1 212 ? -7.404 -3.161 36.955 1.00 83.56 212 SER A C 1
ATOM 1588 O O . SER A 1 212 ? -6.591 -4.071 37.135 1.00 83.56 212 SER A O 1
ATOM 1590 N N . LYS A 1 213 ? -8.066 -3.003 35.809 1.00 81.62 213 LYS A N 1
ATOM 1591 C CA . LYS A 1 213 ? -7.821 -3.756 34.577 1.00 81.62 213 LYS A CA 1
ATOM 1592 C C . LYS A 1 213 ? -7.971 -2.833 33.374 1.00 81.62 213 LYS A C 1
ATOM 1594 O O . LYS A 1 213 ? -9.005 -2.187 33.229 1.00 81.62 213 LYS A O 1
ATOM 1599 N N . ASP A 1 214 ? -6.970 -2.838 32.508 1.00 84.12 214 ASP A N 1
ATOM 1600 C CA . ASP A 1 214 ? -6.958 -2.034 31.291 1.00 84.12 214 ASP A CA 1
ATOM 1601 C C . ASP A 1 214 ? -7.451 -2.844 30.086 1.00 84.12 214 ASP A C 1
ATOM 1603 O O . ASP A 1 214 ? -7.175 -4.042 29.954 1.00 84.12 214 ASP A O 1
ATOM 1607 N N . PHE A 1 215 ? -8.190 -2.167 29.214 1.00 76.62 215 PHE A N 1
ATOM 1608 C CA . PHE A 1 215 ? -8.637 -2.625 27.908 1.00 76.62 215 PHE A CA 1
ATOM 1609 C C . PHE A 1 215 ? -8.118 -1.616 26.882 1.00 76.62 215 PHE A C 1
ATOM 1611 O O . PHE A 1 215 ? -8.675 -0.529 26.740 1.00 76.62 215 PHE A O 1
ATOM 1618 N N . VAL A 1 216 ? -7.014 -1.954 26.220 1.00 75.00 216 VAL A N 1
ATOM 1619 C CA . VAL A 1 216 ? -6.499 -1.177 25.087 1.00 75.00 216 VAL A CA 1
ATOM 1620 C C . VAL A 1 216 ? -7.373 -1.511 23.884 1.00 75.00 216 VAL A C 1
ATOM 1622 O O . VAL A 1 216 ? -7.518 -2.691 23.558 1.00 75.00 216 VAL A O 1
ATOM 1625 N N . PHE A 1 217 ? -7.986 -0.507 23.264 1.00 71.12 217 PHE A N 1
ATOM 1626 C CA . PHE A 1 217 ? -8.751 -0.697 22.037 1.00 71.12 217 PHE A CA 1
ATOM 1627 C C . PHE A 1 217 ? -7.834 -0.595 20.823 1.00 71.12 217 PHE A C 1
ATOM 1629 O O . PHE A 1 217 ? -6.873 0.173 20.815 1.00 71.12 217 PHE A O 1
ATOM 1636 N N . ASN A 1 218 ? -8.126 -1.414 19.817 1.00 63.69 218 ASN A N 1
ATOM 1637 C CA . ASN A 1 218 ? -7.189 -1.741 18.750 1.00 63.69 218 ASN A CA 1
ATOM 1638 C C . ASN A 1 218 ? -6.763 -0.499 17.948 1.00 63.69 218 ASN A C 1
ATOM 1640 O O . ASN A 1 218 ? -7.543 0.047 17.169 1.00 63.69 218 ASN A O 1
ATOM 1644 N N . GLU A 1 219 ? -5.511 -0.080 18.133 1.00 69.62 219 GLU A N 1
ATOM 1645 C CA . GLU A 1 219 ? -4.840 0.871 17.250 1.00 69.62 219 GLU A CA 1
ATOM 1646 C C . GLU A 1 219 ? -4.546 0.174 15.918 1.00 69.62 219 GLU A C 1
ATOM 1648 O O . GLU A 1 219 ? -3.919 -0.888 15.880 1.00 69.62 219 GLU A O 1
ATOM 1653 N N . THR A 1 220 ? -4.987 0.768 14.813 1.00 77.12 220 THR A N 1
ATOM 1654 C CA . THR A 1 220 ? -4.500 0.380 13.489 1.00 77.12 220 THR A CA 1
ATOM 1655 C C . THR A 1 220 ? -3.044 0.806 13.339 1.00 77.12 220 THR A C 1
ATOM 1657 O O . THR A 1 220 ? -2.647 1.838 13.883 1.00 77.12 220 THR A O 1
ATOM 1660 N N . SER A 1 221 ? -2.249 0.091 12.545 1.00 80.38 221 SER A N 1
ATOM 1661 C CA . SER A 1 221 ? -0.872 0.518 12.269 1.00 80.38 221 SER A CA 1
ATOM 1662 C C . SER A 1 221 ? -0.445 0.244 10.832 1.00 80.38 221 SER A C 1
ATOM 1664 O O . SER A 1 221 ? -0.982 -0.651 10.183 1.00 80.38 221 SER A O 1
ATOM 1666 N N . LEU A 1 222 ? 0.524 1.024 10.347 1.00 85.69 222 LEU A N 1
ATOM 1667 C CA . LEU A 1 222 ? 1.247 0.793 9.098 1.00 85.69 222 LEU A CA 1
ATOM 1668 C C . LEU A 1 222 ?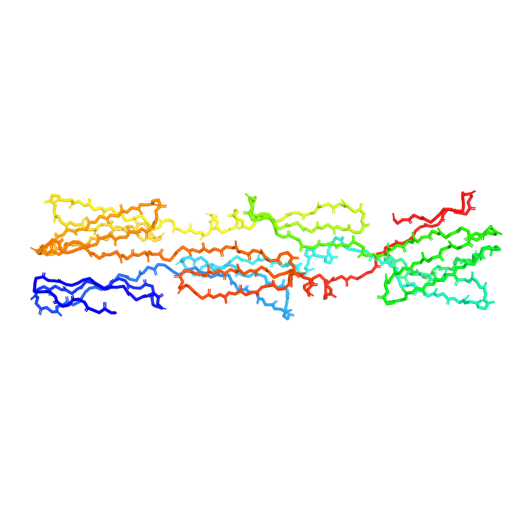 2.738 0.705 9.424 1.00 85.69 222 LEU A C 1
ATOM 1670 O O . LEU A 1 222 ? 3.327 1.669 9.910 1.00 85.69 222 LEU A O 1
ATOM 1674 N N . VAL A 1 223 ? 3.344 -0.451 9.164 1.00 89.44 223 VAL A N 1
ATOM 1675 C CA . VAL A 1 223 ? 4.761 -0.725 9.434 1.00 89.44 223 VAL A CA 1
ATOM 1676 C C . VAL A 1 223 ? 5.433 -1.171 8.145 1.00 89.44 223 VAL A C 1
ATOM 1678 O O . VAL A 1 223 ? 4.980 -2.117 7.507 1.00 89.44 223 VAL A O 1
ATOM 1681 N N . TYR A 1 224 ? 6.528 -0.514 7.767 1.00 92.69 224 TYR A N 1
ATOM 1682 C CA . TYR A 1 224 ? 7.304 -0.866 6.579 1.00 92.69 224 TYR A CA 1
ATOM 1683 C C . TYR A 1 224 ? 8.651 -1.487 6.945 1.00 92.69 224 TYR A C 1
ATOM 1685 O O . TYR A 1 224 ? 9.365 -0.995 7.817 1.00 92.69 224 TYR A O 1
ATOM 1693 N N . ASN A 1 225 ? 9.001 -2.572 6.258 1.00 93.12 225 ASN A N 1
ATOM 1694 C CA . ASN A 1 225 ? 10.300 -3.221 6.341 1.00 93.12 225 ASN A CA 1
ATOM 1695 C C . ASN A 1 225 ? 11.080 -2.955 5.047 1.00 93.12 225 ASN A C 1
ATOM 1697 O O . ASN A 1 225 ? 10.823 -3.587 4.022 1.00 93.12 225 ASN A O 1
ATOM 1701 N N . ASP A 1 226 ? 12.048 -2.040 5.119 1.00 89.06 226 ASP A N 1
ATOM 1702 C CA . ASP A 1 226 ? 12.921 -1.630 4.008 1.00 89.06 226 ASP A CA 1
ATOM 1703 C C . ASP A 1 226 ? 13.799 -2.759 3.444 1.00 89.06 226 ASP A C 1
ATOM 1705 O O . ASP A 1 226 ? 14.200 -2.732 2.285 1.00 89.06 226 ASP A O 1
ATOM 1709 N N . THR A 1 227 ? 14.077 -3.778 4.254 1.00 91.69 227 THR A N 1
ATOM 1710 C CA . THR A 1 227 ? 14.956 -4.895 3.909 1.00 91.69 227 THR A CA 1
ATOM 1711 C C . THR A 1 227 ? 14.207 -5.973 3.126 1.00 91.69 227 THR A C 1
ATOM 1713 O O . THR A 1 227 ? 14.818 -6.715 2.357 1.00 91.69 227 THR A O 1
ATOM 1716 N N . THR A 1 228 ? 12.887 -6.074 3.309 1.00 93.06 228 THR A N 1
ATOM 1717 C CA . THR A 1 228 ? 12.025 -7.022 2.582 1.00 93.06 228 THR A CA 1
ATOM 1718 C C . THR A 1 228 ? 11.056 -6.348 1.612 1.00 93.06 228 THR A C 1
ATOM 1720 O O . THR A 1 228 ? 10.344 -7.059 0.915 1.00 93.06 228 THR A O 1
ATOM 1723 N N . ASN A 1 229 ? 10.998 -5.013 1.576 1.00 91.88 229 ASN A N 1
ATOM 1724 C CA . ASN A 1 229 ? 9.996 -4.207 0.864 1.00 91.88 229 ASN A CA 1
ATOM 1725 C C . ASN A 1 229 ? 8.536 -4.560 1.220 1.00 91.88 229 ASN A C 1
ATOM 1727 O O . ASN A 1 229 ? 7.637 -4.427 0.389 1.00 91.88 229 ASN A O 1
ATOM 1731 N N . ILE A 1 230 ? 8.287 -5.005 2.458 1.00 93.88 230 ILE A N 1
ATOM 1732 C CA . ILE A 1 230 ? 6.940 -5.382 2.917 1.00 93.88 230 ILE A CA 1
ATOM 1733 C C . ILE A 1 230 ? 6.340 -4.238 3.729 1.00 93.88 230 ILE A C 1
ATOM 1735 O O . ILE A 1 230 ? 6.912 -3.825 4.739 1.00 93.88 230 ILE A O 1
ATOM 1739 N N . LEU A 1 231 ? 5.167 -3.769 3.308 1.00 91.88 231 LEU A N 1
ATOM 1740 C CA . LEU A 1 231 ? 4.279 -2.922 4.097 1.00 91.88 231 LEU A CA 1
ATOM 1741 C C . LEU A 1 231 ? 3.237 -3.812 4.787 1.00 91.88 231 LEU A C 1
ATOM 1743 O O . LEU A 1 231 ? 2.508 -4.545 4.120 1.00 91.88 231 LEU A O 1
ATOM 1747 N N . THR A 1 232 ? 3.160 -3.745 6.111 1.00 91.19 232 THR A N 1
ATOM 1748 C CA . THR A 1 232 ? 2.157 -4.438 6.924 1.00 91.19 232 THR A CA 1
ATOM 1749 C C . THR A 1 232 ? 1.155 -3.426 7.458 1.00 91.19 232 THR A C 1
ATOM 1751 O O . THR A 1 232 ? 1.543 -2.473 8.132 1.00 91.19 232 THR A O 1
ATOM 1754 N N . TYR A 1 233 ? -0.129 -3.651 7.190 1.00 87.00 233 TYR A N 1
ATOM 1755 C CA . TYR A 1 233 ? -1.228 -2.997 7.888 1.00 87.00 233 TYR A CA 1
ATOM 1756 C C . TYR A 1 233 ? -1.775 -3.920 8.972 1.00 87.00 233 TYR A C 1
ATOM 1758 O O . TYR A 1 233 ? -2.123 -5.064 8.683 1.00 87.00 233 TYR A O 1
ATOM 1766 N N . THR A 1 234 ? -1.900 -3.418 10.197 1.00 85.19 234 THR A N 1
ATOM 1767 C CA . THR A 1 234 ? -2.659 -4.083 11.262 1.00 85.19 234 THR A CA 1
ATOM 1768 C C . THR A 1 234 ? -4.018 -3.406 11.381 1.00 85.19 234 THR A C 1
ATOM 1770 O O . THR A 1 234 ? -4.083 -2.191 11.575 1.00 85.19 234 THR A O 1
ATOM 1773 N N . ASN A 1 235 ? -5.096 -4.180 11.258 1.00 78.38 235 ASN A N 1
ATOM 1774 C CA . ASN A 1 235 ? -6.465 -3.672 11.318 1.00 78.38 235 ASN A CA 1
ATOM 1775 C C . ASN A 1 235 ? -6.971 -3.491 12.761 1.00 78.38 235 ASN A C 1
ATOM 1777 O O . ASN A 1 235 ? -6.324 -3.896 13.730 1.00 78.38 235 ASN A O 1
ATOM 1781 N N . SER A 1 236 ? -8.190 -2.966 12.912 1.00 74.00 236 SER A N 1
ATOM 1782 C CA . SER A 1 236 ? -8.842 -2.776 14.216 1.00 74.00 236 SER A CA 1
ATOM 1783 C C . SER A 1 236 ? -9.309 -4.079 14.905 1.00 74.00 236 SER A C 1
ATOM 1785 O O . SER A 1 236 ? -10.173 -4.028 15.782 1.00 74.00 236 SER A O 1
ATOM 1787 N N . LYS A 1 237 ? -8.762 -5.246 14.534 1.00 74.00 237 LYS A N 1
ATOM 1788 C CA . LYS A 1 237 ? -8.855 -6.548 15.233 1.00 74.00 237 LYS A CA 1
ATOM 1789 C C . LYS A 1 237 ? -7.487 -7.106 15.645 1.00 74.00 237 LYS A C 1
ATOM 1791 O O . LYS A 1 237 ? -7.426 -8.134 16.319 1.00 74.00 237 LYS A O 1
ATOM 1796 N N . GLY A 1 238 ? -6.392 -6.464 15.231 1.00 77.62 238 GLY A N 1
ATOM 1797 C CA . GLY A 1 238 ? -5.045 -7.028 15.330 1.00 77.62 238 GLY A CA 1
ATOM 1798 C C . GLY A 1 238 ? -4.706 -8.035 14.222 1.00 77.62 238 GLY A C 1
ATOM 1799 O O . GLY A 1 238 ? -3.717 -8.752 14.345 1.00 77.62 238 GLY A O 1
ATOM 1800 N N . GLU A 1 239 ? -5.511 -8.126 13.159 1.00 83.00 239 GLU A N 1
ATOM 1801 C CA . GLU A 1 239 ? -5.210 -8.951 11.984 1.00 83.00 239 GLU A CA 1
ATOM 1802 C C . GLU A 1 239 ? -4.269 -8.186 11.042 1.00 83.00 239 GLU A C 1
ATOM 1804 O O . GLU A 1 239 ? -4.443 -6.987 10.808 1.00 83.00 239 GLU A O 1
ATOM 1809 N N . GLU A 1 240 ? -3.272 -8.880 10.495 1.00 89.56 240 GLU A N 1
ATOM 1810 C CA . GLU A 1 240 ? -2.268 -8.298 9.602 1.00 89.56 240 GLU A CA 1
ATOM 1811 C C . GLU A 1 240 ? -2.593 -8.570 8.125 1.00 89.56 240 GLU A C 1
ATOM 1813 O O . GLU A 1 240 ? -2.805 -9.716 7.723 1.00 89.56 240 GLU A O 1
ATOM 1818 N N . GLN A 1 241 ? -2.546 -7.521 7.303 1.00 89.38 241 GLN A N 1
ATOM 1819 C CA . GLN A 1 241 ? -2.454 -7.600 5.845 1.00 89.38 241 GLN A CA 1
ATOM 1820 C C . GLN A 1 241 ? -1.055 -7.148 5.424 1.00 89.38 241 GLN A C 1
ATOM 1822 O O . GLN A 1 241 ? -0.626 -6.049 5.770 1.00 89.38 241 GLN A O 1
ATOM 1827 N N . THR A 1 242 ? -0.359 -7.958 4.630 1.00 92.38 242 THR A N 1
ATOM 1828 C CA . THR A 1 242 ? 0.943 -7.596 4.052 1.00 92.38 242 THR A CA 1
ATOM 1829 C C . THR A 1 242 ? 0.825 -7.225 2.576 1.00 92.38 242 THR A C 1
ATOM 1831 O O . THR A 1 242 ? -0.044 -7.724 1.858 1.00 92.38 242 THR A O 1
ATOM 1834 N N . ILE A 1 243 ? 1.709 -6.339 2.124 1.00 90.75 243 ILE A N 1
ATOM 1835 C CA . ILE A 1 243 ? 1.859 -5.903 0.735 1.00 90.75 243 ILE A CA 1
ATOM 1836 C C . ILE A 1 243 ? 3.352 -5.939 0.417 1.00 90.75 243 ILE A C 1
ATOM 1838 O O . ILE A 1 243 ? 4.131 -5.222 1.042 1.00 90.75 243 ILE A O 1
ATOM 1842 N N . ASP A 1 244 ? 3.756 -6.769 -0.540 1.00 93.44 244 ASP A N 1
ATOM 1843 C CA . ASP A 1 244 ? 5.119 -6.761 -1.074 1.00 93.44 244 ASP A CA 1
ATOM 1844 C C . ASP A 1 244 ? 5.204 -5.686 -2.166 1.00 93.44 244 ASP A C 1
ATOM 1846 O O . ASP A 1 244 ? 4.735 -5.877 -3.292 1.00 93.44 244 ASP A O 1
ATOM 1850 N N . LEU A 1 245 ? 5.757 -4.523 -1.808 1.00 90.12 245 LEU A N 1
ATOM 1851 C CA . LEU A 1 245 ? 5.893 -3.387 -2.718 1.00 90.12 245 LEU A CA 1
ATOM 1852 C C . LEU A 1 245 ? 6.901 -3.686 -3.837 1.00 90.12 245 LEU A C 1
ATOM 1854 O O . LEU A 1 245 ? 6.728 -3.201 -4.953 1.00 90.12 245 LEU A O 1
ATOM 1858 N N . GLY A 1 246 ? 7.911 -4.522 -3.574 1.00 86.94 246 GLY A N 1
ATOM 1859 C CA . GLY A 1 246 ? 8.891 -4.936 -4.578 1.00 86.94 246 GLY A CA 1
ATOM 1860 C C . GLY A 1 246 ? 8.284 -5.860 -5.634 1.00 86.94 246 GLY A C 1
ATOM 1861 O O . GLY A 1 246 ? 8.515 -5.674 -6.827 1.00 86.94 246 GLY A O 1
ATOM 1862 N N . ALA A 1 247 ? 7.456 -6.819 -5.215 1.00 87.62 247 ALA A N 1
ATOM 1863 C CA . ALA A 1 247 ? 6.715 -7.692 -6.124 1.00 87.62 247 ALA A CA 1
ATOM 1864 C C . ALA A 1 247 ? 5.637 -6.933 -6.916 1.00 87.62 247 ALA A C 1
ATOM 1866 O O . ALA A 1 247 ? 5.475 -7.183 -8.109 1.00 87.62 247 ALA A O 1
ATOM 1867 N N . LEU A 1 248 ? 4.937 -5.984 -6.282 1.00 87.50 248 LEU A N 1
ATOM 1868 C CA . LEU A 1 248 ? 3.983 -5.081 -6.939 1.00 87.50 248 LEU A CA 1
ATOM 1869 C C . LEU A 1 248 ? 4.656 -4.274 -8.060 1.00 87.50 248 LEU A C 1
ATOM 1871 O O . LEU A 1 248 ? 4.132 -4.236 -9.173 1.00 87.50 248 LEU A O 1
ATOM 1875 N N . VAL A 1 249 ? 5.824 -3.683 -7.794 1.00 83.12 249 VAL A N 1
ATOM 1876 C CA . VAL A 1 249 ? 6.634 -2.991 -8.809 1.00 83.12 249 VAL A CA 1
ATOM 1877 C C . VAL A 1 249 ? 7.004 -3.961 -9.934 1.00 83.12 249 VAL A C 1
ATOM 1879 O O . VAL A 1 249 ? 6.537 -3.795 -11.058 1.00 83.12 249 VAL A O 1
ATOM 1882 N N . ALA A 1 250 ? 7.699 -5.058 -9.623 1.00 79.88 250 ALA A N 1
ATOM 1883 C CA . ALA A 1 250 ? 8.159 -6.028 -10.622 1.00 79.88 250 ALA A CA 1
ATOM 1884 C C . ALA A 1 250 ? 7.038 -6.673 -11.473 1.00 79.88 250 ALA A C 1
ATOM 1886 O O . ALA A 1 250 ? 7.318 -7.216 -12.542 1.00 79.88 250 ALA A O 1
ATOM 1887 N N . ALA A 1 251 ? 5.783 -6.649 -11.011 1.00 80.25 251 ALA A N 1
ATOM 1888 C CA . ALA A 1 251 ? 4.620 -7.162 -11.737 1.00 80.25 251 ALA A CA 1
ATOM 1889 C C . ALA A 1 251 ? 3.904 -6.123 -12.625 1.00 80.25 251 ALA A C 1
ATOM 1891 O O . ALA A 1 251 ? 3.156 -6.525 -13.518 1.00 80.25 251 ALA A O 1
ATOM 1892 N N . ASN A 1 252 ? 4.088 -4.820 -12.378 1.00 76.12 252 ASN A N 1
ATOM 1893 C CA . ASN A 1 252 ? 3.363 -3.736 -13.064 1.00 76.12 252 ASN A CA 1
ATOM 1894 C C . ASN A 1 252 ? 4.261 -2.807 -13.881 1.00 76.12 252 ASN A C 1
ATOM 1896 O O . ASN A 1 252 ? 3.758 -1.979 -14.641 1.00 76.12 252 ASN A O 1
ATOM 1900 N N . GLU A 1 253 ? 5.573 -2.955 -13.759 1.00 70.06 253 GLU A N 1
ATOM 1901 C CA . GLU A 1 253 ? 6.507 -2.319 -14.670 1.00 70.06 253 GLU A CA 1
ATOM 1902 C C . GLU A 1 253 ? 6.419 -2.904 -16.075 1.00 70.06 253 GLU A C 1
ATOM 1904 O O . GLU A 1 253 ? 6.299 -4.116 -16.279 1.00 70.06 253 GLU A O 1
ATOM 1909 N N . THR A 1 254 ? 6.545 -2.017 -17.060 1.00 62.72 254 THR A N 1
ATOM 1910 C CA . THR A 1 254 ? 7.098 -2.386 -18.357 1.00 62.72 254 THR A CA 1
ATOM 1911 C C . THR A 1 254 ? 8.626 -2.164 -18.308 1.00 62.72 254 THR A C 1
ATOM 1913 O O . THR A 1 254 ? 9.267 -2.783 -17.460 1.00 62.72 254 THR A O 1
ATOM 1916 N N . LEU A 1 255 ? 9.280 -1.397 -19.189 1.00 58.06 255 LEU A N 1
ATOM 1917 C CA . LEU A 1 255 ? 10.755 -1.393 -19.272 1.00 58.06 255 LEU A CA 1
ATOM 1918 C C . LEU A 1 255 ? 11.284 -0.157 -20.005 1.00 58.06 255 LEU A C 1
ATOM 1920 O O . LEU A 1 255 ? 11.147 -0.127 -21.203 1.00 58.06 255 LEU A O 1
ATOM 1924 N N . THR A 1 256 ? 11.922 0.812 -19.351 1.00 57.94 256 THR A N 1
ATOM 1925 C CA . THR A 1 256 ? 12.039 2.241 -19.745 1.00 57.94 256 THR A CA 1
ATOM 1926 C C . THR A 1 256 ? 12.673 2.644 -21.110 1.00 57.94 256 THR A C 1
ATOM 1928 O O . THR A 1 256 ? 13.473 1.911 -21.672 1.00 57.94 256 THR A O 1
ATOM 1931 N N . VAL A 1 257 ? 12.347 3.848 -21.635 1.00 50.19 257 VAL A N 1
ATOM 1932 C CA . VAL A 1 257 ? 12.746 4.445 -22.954 1.00 50.19 257 VAL A CA 1
ATOM 1933 C C . VAL A 1 257 ? 14.255 4.727 -23.159 1.00 50.19 257 VAL A C 1
ATOM 1935 O O . VAL A 1 257 ? 14.999 4.971 -22.212 1.00 50.19 257 VAL A O 1
ATOM 1938 N N . LEU A 1 258 ? 14.698 4.773 -24.434 1.00 55.94 258 LEU A N 1
ATOM 1939 C CA . LEU A 1 258 ? 16.016 5.256 -24.875 1.00 55.94 258 LEU A CA 1
ATOM 1940 C C . LEU A 1 258 ? 15.948 6.227 -26.065 1.00 55.94 258 LEU A C 1
ATOM 1942 O O . LEU A 1 258 ? 15.260 5.994 -27.051 1.00 55.94 258 LEU A O 1
ATOM 1946 N N . THR A 1 259 ? 16.776 7.271 -26.015 1.00 52.19 259 THR A N 1
ATOM 1947 C CA . THR A 1 259 ? 17.054 8.231 -27.095 1.00 52.19 259 THR A CA 1
ATOM 1948 C C . THR A 1 259 ? 18.562 8.294 -27.359 1.00 52.19 259 THR A C 1
ATOM 1950 O O . THR A 1 259 ? 19.354 8.421 -26.428 1.00 52.19 259 THR A O 1
ATOM 1953 N N . TYR A 1 260 ? 18.991 8.248 -28.625 1.00 53.66 260 TYR A N 1
ATOM 1954 C CA . TYR A 1 260 ? 20.411 8.345 -28.997 1.00 53.66 260 TYR A CA 1
ATOM 1955 C C . TYR A 1 260 ? 20.713 9.554 -29.890 1.00 53.66 260 TYR A C 1
ATOM 1957 O O . TYR A 1 260 ? 20.220 9.658 -31.016 1.00 53.66 260 TYR A O 1
ATOM 1965 N N . ASP A 1 261 ? 21.605 10.427 -29.424 1.00 55.31 261 ASP A N 1
ATOM 1966 C CA . ASP A 1 261 ? 22.176 11.512 -30.216 1.00 55.31 261 ASP A CA 1
ATOM 1967 C C . ASP A 1 261 ? 23.468 11.060 -30.913 1.00 55.31 261 ASP A C 1
ATOM 1969 O O . ASP A 1 261 ? 24.548 10.968 -30.323 1.00 55.31 261 ASP A O 1
ATOM 1973 N N . LYS A 1 262 ? 23.364 10.855 -32.228 1.00 47.88 262 LYS A N 1
ATOM 1974 C CA . LYS A 1 262 ? 24.477 10.488 -33.113 1.00 47.88 262 LYS A CA 1
ATOM 1975 C C . LYS A 1 262 ? 25.538 11.582 -33.285 1.00 47.88 262 LYS A C 1
ATOM 1977 O O . LYS A 1 262 ? 26.662 11.259 -33.663 1.00 47.88 262 LYS A O 1
ATOM 1982 N N . ALA A 1 263 ? 25.207 12.854 -33.063 1.00 52.44 263 ALA A N 1
ATOM 1983 C CA . ALA A 1 263 ? 26.151 13.960 -33.203 1.00 52.44 263 ALA A CA 1
ATOM 1984 C C . ALA A 1 263 ? 27.083 14.074 -31.988 1.00 52.44 263 ALA A C 1
ATOM 1986 O O . ALA A 1 263 ? 28.255 14.413 -32.153 1.00 52.44 263 ALA A O 1
ATOM 1987 N N . THR A 1 264 ? 26.584 13.756 -30.790 1.00 58.16 264 THR A N 1
ATOM 1988 C CA . THR A 1 264 ? 27.388 13.711 -29.555 1.00 58.16 264 THR A CA 1
ATOM 1989 C C . THR A 1 264 ? 27.830 12.298 -29.155 1.00 58.16 264 THR A C 1
ATOM 1991 O O . THR A 1 264 ? 28.684 12.168 -28.282 1.00 58.16 264 THR A O 1
ATOM 1994 N N . ASN A 1 265 ? 27.307 11.253 -29.813 1.00 55.75 265 ASN A N 1
ATOM 1995 C CA . ASN A 1 265 ? 27.471 9.842 -29.435 1.00 55.75 265 ASN A CA 1
ATOM 1996 C C . ASN A 1 265 ? 26.978 9.582 -27.994 1.00 55.75 265 ASN A C 1
ATOM 1998 O O . ASN A 1 265 ? 27.611 8.855 -27.226 1.00 55.75 265 ASN A O 1
ATOM 2002 N N . THR A 1 266 ? 25.853 10.208 -27.631 1.00 52.22 266 THR A N 1
ATOM 2003 C CA . THR A 1 266 ? 25.254 10.140 -26.290 1.00 52.22 266 THR A CA 1
ATOM 2004 C C . THR A 1 266 ? 23.970 9.325 -26.323 1.00 52.22 266 THR A C 1
ATOM 2006 O O . THR A 1 266 ? 23.111 9.550 -27.171 1.00 52.22 266 THR A O 1
ATOM 2009 N N . LEU A 1 267 ? 23.829 8.407 -25.370 1.00 57.75 267 LEU A N 1
ATOM 2010 C CA . LEU A 1 267 ? 22.587 7.702 -25.074 1.00 57.75 267 LEU A CA 1
ATOM 2011 C C . LEU A 1 267 ? 21.949 8.349 -23.829 1.00 57.75 267 LEU A C 1
ATOM 2013 O O . LEU A 1 267 ? 22.628 8.513 -22.813 1.00 57.75 267 LEU A O 1
ATOM 2017 N N . THR A 1 268 ? 20.683 8.748 -23.927 1.00 56.25 268 THR A N 1
ATOM 2018 C CA . THR A 1 268 ? 19.881 9.411 -22.880 1.00 56.25 268 THR A CA 1
ATOM 2019 C C . THR A 1 268 ? 18.535 8.707 -22.736 1.00 56.25 268 THR A C 1
ATOM 2021 O O . THR A 1 268 ? 17.987 8.282 -23.749 1.00 56.25 268 THR A O 1
ATOM 2024 N N . TYR A 1 269 ? 17.989 8.621 -21.522 1.00 58.50 269 TYR A N 1
ATOM 2025 C CA . TYR A 1 269 ? 16.655 8.065 -21.264 1.00 58.50 269 TYR A CA 1
ATOM 2026 C C . TYR A 1 269 ? 15.554 9.140 -21.278 1.00 58.50 269 TYR A C 1
ATOM 2028 O O . TYR A 1 269 ? 15.773 10.283 -20.811 1.00 58.50 269 TYR A O 1
#

Secondary structure (DSSP, 8-state):
-----TTEEEEEETTTTEEEEEETTS-EEEEEPP--EEEEETTTTEEEEE-TTS-EEEEEHHHHHHHS--B---EEETTTTEEEEE-TT--EEEEE--SSEEEEETTTTEEEEE-TTS-EEEEE----EEEEETTTTEEEEE-TTS-EEEEEHHHHHHHH-----EEEETTTTEEEEE-TT--EEEEE--SEEEEEETTTTEEEEEETTS-EEEEE----EEEEETTTTEEEEE-TTS-EEEEEHHHHHHHH--B---EEETTTTEEE-